Protein AF-0000000079068027 (afdb_homodimer)

Secondary structure (DSSP, 8-state):
-HHHHHHHHHHHHHHHHHHHHHTT-HHHHHHHHHHHHHHHHHHHHHTTSTTHHHHHHHHHHHHHHHHHHHHHHS-HHHHHHHHHHHHHHHHHHHHHS---------TT----SS----------------/-HHHHHHHHHHHHHHHHHHHHHTT-HHHHHHHHHHHHHHHHHHHHHTTSTTHHHHHHHHHHHHHHHHHHHHHHS-HHHHHHHHHHHHHHHHHHHHHS---------TT----SS----------------

Organism: Streptomyces microflavus (NCBI:txid1919)

Structure (mmCIF, N/CA/C/O backbone):
data_AF-0000000079068027-model_v1
#
loop_
_entity.id
_entity.type
_entity.pdbx_description
1 polymer 'Uncharacterized protein'
#
loop_
_atom_site.group_PDB
_atom_site.id
_atom_site.type_symbol
_atom_site.label_atom_id
_atom_site.label_alt_id
_atom_site.label_comp_id
_atom_site.label_asym_id
_atom_site.label_entity_id
_atom_site.label_seq_id
_atom_site.pdbx_PDB_ins_code
_atom_site.Cartn_x
_atom_site.Cartn_y
_atom_site.Cartn_z
_atom_site.occupancy
_atom_site.B_iso_or_equiv
_atom_site.auth_seq_id
_atom_site.auth_comp_id
_atom_site.auth_asym_id
_atom_site.auth_atom_id
_atom_site.pdbx_PDB_model_num
ATOM 1 N N . MET A 1 1 ? -6.953 34.969 8.672 1 52 1 MET A N 1
ATOM 2 C CA . MET A 1 1 ? -5.633 34.656 9.195 1 52 1 MET A CA 1
ATOM 3 C C . MET A 1 1 ? -5.559 33.188 9.609 1 52 1 MET A C 1
ATOM 5 O O . MET A 1 1 ? -4.586 32.5 9.312 1 52 1 MET A O 1
ATOM 9 N N . VAL A 1 2 ? -6.555 32.625 10.227 1 57.56 2 VAL A N 1
ATOM 10 C CA . VAL A 1 2 ? -6.617 31.25 10.711 1 57.56 2 VAL A CA 1
ATOM 11 C C . VAL A 1 2 ? -6.617 30.281 9.531 1 57.56 2 VAL A C 1
ATOM 13 O O . VAL A 1 2 ? -5.902 29.281 9.539 1 57.56 2 VAL A O 1
ATOM 16 N N . GLN A 1 3 ? -7.25 30.672 8.484 1 64.25 3 GLN A N 1
ATOM 17 C CA . GLN A 1 3 ? -7.309 29.812 7.305 1 64.25 3 GLN A CA 1
ATOM 18 C C . GLN A 1 3 ? -5.941 29.703 6.637 1 64.25 3 GLN A C 1
ATOM 20 O O . GLN A 1 3 ? -5.543 28.625 6.195 1 64.25 3 GLN A O 1
ATOM 25 N N . ALA A 1 4 ? -5.305 30.828 6.664 1 65.12 4 ALA A N 1
ATOM 26 C CA . ALA A 1 4 ? -3.979 30.859 6.055 1 65.12 4 ALA A CA 1
ATOM 27 C C . ALA A 1 4 ? -2.98 30.031 6.863 1 65.12 4 ALA A C 1
ATOM 29 O O . ALA A 1 4 ? -2.158 29.312 6.297 1 65.12 4 ALA A O 1
ATOM 30 N N . ALA A 1 5 ? -3.143 30.188 8.172 1 67.75 5 ALA A N 1
ATOM 31 C CA . ALA A 1 5 ? -2.242 29.438 9.047 1 67.75 5 ALA A CA 1
ATOM 32 C C . ALA A 1 5 ? -2.451 27.938 8.898 1 67.75 5 ALA A C 1
ATOM 34 O O . ALA A 1 5 ? -1.487 27.172 8.898 1 67.75 5 ALA A O 1
ATOM 35 N N . GLY A 1 6 ? -3.727 27.688 8.727 1 76.75 6 GLY A N 1
ATOM 36 C CA . GLY A 1 6 ? -4.047 26.281 8.508 1 76.75 6 GLY A CA 1
ATOM 37 C C . GLY A 1 6 ? -3.506 25.734 7.195 1 76.75 6 GLY A C 1
ATOM 38 O O . GLY A 1 6 ? -2.949 24.641 7.152 1 76.75 6 GLY A O 1
ATOM 39 N N . THR A 1 7 ? -3.633 26.531 6.227 1 82.25 7 THR A N 1
ATOM 40 C CA . THR A 1 7 ? -3.125 26.141 4.918 1 82.25 7 THR A CA 1
ATOM 41 C C . THR A 1 7 ? -1.604 26.031 4.938 1 82.25 7 THR A C 1
ATOM 43 O O . THR A 1 7 ? -1.04 25.094 4.371 1 82.25 7 THR A O 1
ATOM 46 N N . ASP A 1 8 ? -0.972 27 5.617 1 85.38 8 ASP A N 1
ATOM 47 C CA . ASP A 1 8 ? 0.484 26.969 5.715 1 85.38 8 ASP A CA 1
ATOM 48 C C . ASP A 1 8 ? 0.962 25.75 6.488 1 85.38 8 ASP A C 1
ATOM 50 O O . ASP A 1 8 ? 1.94 25.109 6.102 1 85.38 8 ASP A O 1
ATOM 54 N N . ALA A 1 9 ? 0.307 25.547 7.598 1 86.06 9 ALA A N 1
ATOM 55 C CA . ALA A 1 9 ? 0.665 24.391 8.391 1 86.06 9 ALA A CA 1
ATOM 56 C C . ALA A 1 9 ? 0.541 23.109 7.574 1 86.06 9 ALA A C 1
ATOM 58 O O . ALA A 1 9 ? 1.413 22.234 7.633 1 86.06 9 ALA A O 1
ATOM 59 N N . TRP A 1 10 ? -0.452 23.078 6.785 1 88.5 10 TRP A N 1
ATOM 60 C CA . TRP A 1 10 ? -0.677 21.891 5.961 1 88.5 10 TRP A CA 1
ATOM 61 C C . TRP A 1 10 ? 0.413 21.75 4.902 1 88.5 10 TRP A C 1
ATOM 63 O O . TRP A 1 10 ? 0.904 20.656 4.652 1 88.5 10 TRP A O 1
ATOM 73 N N . ASN A 1 11 ? 0.75 22.828 4.32 1 92.19 11 ASN A N 1
ATOM 74 C CA . ASN A 1 11 ? 1.826 22.797 3.334 1 92.19 11 ASN A CA 1
ATOM 75 C C . ASN A 1 11 ? 3.135 22.312 3.951 1 92.19 11 ASN A C 1
ATOM 77 O O . ASN A 1 11 ? 3.881 21.562 3.322 1 92.19 11 ASN A O 1
ATOM 81 N N . GLY A 1 12 ? 3.389 22.766 5.152 1 93.12 12 GLY A N 1
ATOM 82 C CA . GLY A 1 12 ? 4.574 22.297 5.852 1 93.12 12 GLY A CA 1
ATOM 83 C C . GLY A 1 12 ? 4.559 20.797 6.105 1 93.12 12 GLY A C 1
ATOM 84 O O . GLY A 1 12 ? 5.582 20.125 5.953 1 93.12 12 GLY A O 1
ATOM 85 N N . ILE A 1 13 ? 3.447 20.312 6.48 1 92.44 13 ILE A N 1
ATOM 86 C CA . ILE A 1 13 ? 3.293 18.875 6.738 1 92.44 13 ILE A CA 1
ATOM 87 C C . ILE A 1 13 ? 3.488 18.094 5.441 1 92.44 13 ILE A C 1
ATOM 89 O O . ILE A 1 13 ? 4.215 17.094 5.414 1 92.44 13 ILE A O 1
ATOM 93 N N . ARG A 1 14 ? 2.91 18.625 4.402 1 94.5 14 ARG A N 1
ATOM 94 C CA . ARG A 1 14 ? 3.018 18 3.086 1 94.5 14 ARG A CA 1
ATOM 95 C C . ARG A 1 14 ? 4.473 17.938 2.629 1 94.5 14 ARG A C 1
ATOM 97 O O . ARG A 1 14 ? 4.938 16.891 2.166 1 94.5 14 ARG A O 1
ATOM 104 N N . GLU A 1 15 ? 5.121 18.984 2.842 1 95.5 15 GLU A N 1
ATOM 105 C CA . GLU A 1 15 ? 6.516 19.047 2.424 1 95.5 15 GLU A CA 1
ATOM 106 C C . GLU A 1 15 ? 7.391 18.141 3.279 1 95.5 15 GLU A C 1
ATOM 108 O O . GLU A 1 15 ? 8.305 17.484 2.768 1 95.5 15 GLU A O 1
ATOM 113 N N . GLY A 1 16 ? 7.113 18.156 4.57 1 95.19 16 GLY A N 1
ATOM 114 C CA . GLY A 1 16 ? 7.848 17.266 5.453 1 95.19 16 GLY A CA 1
ATOM 115 C C . GLY A 1 16 ? 7.668 15.797 5.102 1 95.19 16 GLY A C 1
ATOM 116 O O . GLY A 1 16 ? 8.633 15.031 5.113 1 95.19 16 GLY A O 1
ATOM 117 N N . PHE A 1 17 ? 6.453 15.438 4.766 1 95.19 17 PHE A N 1
ATOM 118 C CA . PHE A 1 17 ? 6.141 14.07 4.363 1 95.19 17 PHE A CA 1
ATOM 119 C C . PHE A 1 17 ? 6.852 13.703 3.066 1 95.19 17 PHE A C 1
ATOM 121 O O . PHE A 1 17 ? 7.453 12.633 2.961 1 95.19 17 PHE A O 1
ATOM 128 N N . ALA A 1 18 ? 6.805 14.602 2.111 1 96.75 18 ALA A N 1
ATOM 129 C CA . ALA A 1 18 ? 7.457 14.367 0.824 1 96.75 18 ALA A CA 1
ATOM 130 C C . ALA A 1 18 ? 8.961 14.195 0.996 1 96.75 18 ALA A C 1
ATOM 132 O O . ALA A 1 18 ? 9.578 13.352 0.334 1 96.75 18 ALA A O 1
ATOM 133 N N . ARG A 1 19 ? 9.586 14.977 1.848 1 95.62 19 ARG A N 1
ATOM 134 C CA . ARG A 1 19 ? 11.016 14.875 2.102 1 95.62 19 ARG A CA 1
ATOM 135 C C . ARG A 1 19 ? 11.367 13.531 2.727 1 95.62 19 ARG A C 1
ATOM 137 O O . ARG A 1 19 ? 12.352 12.898 2.344 1 95.62 19 ARG A O 1
ATOM 144 N N . LEU A 1 20 ? 10.523 13.125 3.67 1 94.31 20 LEU A N 1
ATOM 145 C CA . LEU A 1 20 ? 10.75 11.867 4.363 1 94.31 20 LEU A CA 1
ATOM 146 C C . LEU A 1 20 ? 10.711 10.695 3.383 1 94.31 20 LEU A C 1
ATOM 148 O O . LEU A 1 20 ? 11.633 9.875 3.355 1 94.31 20 LEU A O 1
ATOM 152 N N . PHE A 1 21 ? 9.719 10.625 2.535 1 94.25 21 PHE A N 1
ATOM 153 C CA . PHE A 1 21 ? 9.539 9.516 1.604 1 94.25 21 PHE A CA 1
ATOM 154 C C . PHE A 1 21 ? 10.492 9.648 0.42 1 94.25 21 PHE A C 1
ATOM 156 O O . PHE A 1 21 ? 10.898 8.641 -0.169 1 94.25 21 PHE A O 1
ATOM 163 N N . GLY A 1 22 ? 10.805 10.82 0.083 1 93.81 22 GLY A N 1
ATOM 164 C CA . GLY A 1 22 ? 11.703 11.062 -1.035 1 93.81 22 GLY A CA 1
ATOM 165 C C . GLY A 1 22 ? 13.172 10.953 -0.659 1 93.81 22 GLY A C 1
ATOM 166 O O . GLY A 1 22 ? 14.047 10.977 -1.529 1 93.81 22 GLY A O 1
ATOM 167 N N . ARG A 1 23 ? 13.422 10.898 0.58 1 88.81 23 ARG A N 1
ATOM 168 C CA . ARG A 1 23 ? 14.766 10.781 1.136 1 88.81 23 ARG A CA 1
ATOM 169 C C . ARG A 1 23 ? 15.656 11.93 0.679 1 88.81 23 ARG A C 1
ATOM 171 O O . ARG A 1 23 ? 16.812 11.719 0.302 1 88.81 23 ARG A O 1
ATOM 178 N N . GLY A 1 24 ? 15.062 13.062 0.537 1 88.19 24 GLY A N 1
ATOM 179 C CA . GLY A 1 24 ? 15.797 14.289 0.26 1 88.19 24 GLY A CA 1
ATOM 180 C C . GLY A 1 24 ? 16.156 14.4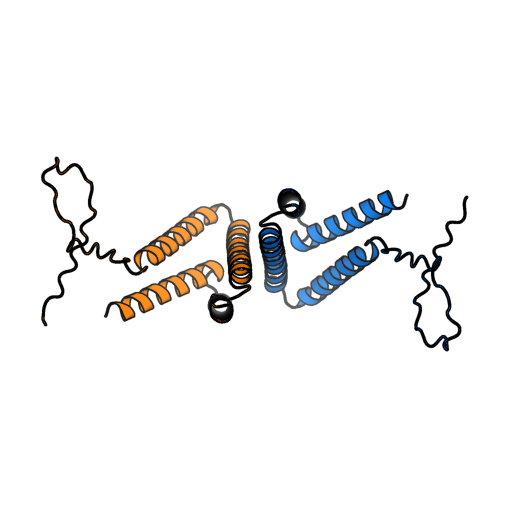45 -1.203 1 88.19 24 GLY A C 1
ATOM 181 O O . GLY A 1 24 ? 16.859 15.391 -1.575 1 88.19 24 GLY A O 1
ATOM 182 N N . GLU A 1 25 ? 15.742 13.531 -2.059 1 92.88 25 GLU A N 1
ATOM 183 C CA . GLU A 1 25 ? 15.984 13.641 -3.494 1 92.88 25 GLU A CA 1
ATOM 184 C C . GLU A 1 25 ? 14.867 14.406 -4.188 1 92.88 25 GLU A C 1
ATOM 186 O O . GLU A 1 25 ? 13.703 14.008 -4.129 1 92.88 25 GLU A O 1
ATOM 191 N N . PRO A 1 26 ? 15.25 15.469 -4.914 1 94.44 26 PRO A N 1
ATOM 192 C CA . PRO A 1 26 ? 14.234 16.375 -5.438 1 94.44 26 PRO A CA 1
ATOM 193 C C . PRO A 1 26 ? 13.211 15.68 -6.336 1 94.44 26 PRO A C 1
ATOM 195 O O . PRO A 1 26 ? 12.008 15.922 -6.207 1 94.44 26 PRO A O 1
ATOM 198 N N . GLY A 1 27 ? 13.641 14.883 -7.32 1 94 27 GLY A N 1
ATOM 199 C CA . GLY A 1 27 ? 12.719 14.172 -8.188 1 94 27 GLY A CA 1
ATOM 200 C C . GLY A 1 27 ? 11.766 13.258 -7.434 1 94 27 GLY A C 1
ATOM 201 O O . GLY A 1 27 ? 10.57 13.219 -7.727 1 94 27 GLY A O 1
ATOM 202 N N . ARG A 1 28 ? 12.266 12.641 -6.438 1 93.81 28 ARG A N 1
ATOM 203 C CA . ARG A 1 28 ? 11.453 11.742 -5.625 1 93.81 28 ARG A CA 1
ATOM 204 C C . ARG A 1 28 ? 10.5 12.531 -4.73 1 93.81 28 ARG A C 1
ATOM 206 O O . ARG A 1 28 ? 9.359 12.125 -4.52 1 93.81 28 ARG A O 1
ATOM 213 N N . GLU A 1 29 ? 10.984 13.625 -4.211 1 96.56 29 GLU A N 1
ATOM 214 C CA . GLU A 1 29 ? 10.117 14.461 -3.391 1 96.56 29 GLU A CA 1
ATOM 215 C C . GLU A 1 29 ? 8.93 14.977 -4.199 1 96.56 29 GLU A C 1
ATOM 217 O O . GLU A 1 29 ? 7.797 14.984 -3.711 1 96.56 29 GLU A O 1
ATOM 222 N N . GLN A 1 30 ? 9.195 15.398 -5.379 1 97.19 30 GLN A N 1
ATOM 223 C CA . GLN A 1 30 ? 8.125 15.867 -6.25 1 97.19 30 GLN A CA 1
ATOM 224 C C . GLN A 1 30 ? 7.129 14.75 -6.551 1 97.19 30 GLN A C 1
ATOM 226 O O . GLN A 1 30 ? 5.918 14.984 -6.578 1 97.19 30 GLN A O 1
ATOM 231 N N . ALA A 1 31 ? 7.578 13.578 -6.805 1 96.31 31 ALA A N 1
ATOM 232 C CA . ALA A 1 31 ? 6.703 12.438 -7.055 1 96.31 31 ALA A CA 1
ATOM 233 C C . ALA A 1 31 ? 5.805 12.156 -5.852 1 96.31 31 ALA A C 1
ATOM 235 O O . ALA A 1 31 ? 4.637 11.797 -6.012 1 96.31 31 ALA A O 1
ATOM 236 N N . GLU A 1 32 ? 6.387 12.367 -4.645 1 96.81 32 GLU A N 1
ATOM 237 C CA . GLU A 1 32 ? 5.602 12.125 -3.438 1 96.81 32 GLU A CA 1
ATOM 238 C C . GLU A 1 32 ? 4.527 13.195 -3.256 1 96.81 32 GLU A C 1
ATOM 240 O O . GLU A 1 32 ? 3.42 12.898 -2.799 1 96.81 32 GLU A O 1
ATOM 245 N N . LEU A 1 33 ? 4.844 14.414 -3.613 1 97.44 33 LEU A N 1
ATOM 246 C CA . LEU A 1 33 ? 3.834 15.469 -3.561 1 97.44 33 LEU A CA 1
ATOM 247 C C . LEU A 1 33 ? 2.688 15.164 -4.523 1 97.44 33 LEU A C 1
ATOM 249 O O . LEU A 1 33 ? 1.519 15.344 -4.176 1 97.44 33 LEU A O 1
ATOM 253 N N . GLU A 1 34 ? 3.02 14.688 -5.672 1 97.81 34 GLU A N 1
ATOM 254 C CA . GLU A 1 34 ? 2.006 14.312 -6.652 1 97.81 34 GLU A CA 1
ATOM 255 C C . GLU A 1 34 ? 1.146 13.156 -6.137 1 97.81 34 GLU A C 1
ATOM 257 O O . GLU A 1 34 ? -0.068 13.141 -6.348 1 97.81 34 GLU A O 1
ATOM 262 N N . ARG A 1 35 ? 1.799 12.281 -5.508 1 97.5 35 ARG A N 1
ATOM 263 C CA . ARG A 1 35 ? 1.079 11.148 -4.934 1 97.5 35 ARG A CA 1
ATOM 264 C C . ARG A 1 35 ? 0.093 11.609 -3.867 1 97.5 35 ARG A C 1
ATOM 266 O O . ARG A 1 35 ? -1.03 11.109 -3.793 1 97.5 35 ARG A O 1
ATOM 273 N N . LEU A 1 36 ? 0.466 12.523 -2.994 1 96.69 36 LEU A N 1
ATOM 274 C CA . LEU A 1 36 ? -0.433 13.086 -1.994 1 96.69 36 LEU A CA 1
ATOM 275 C C . LEU A 1 36 ? -1.62 13.781 -2.658 1 96.69 36 LEU A C 1
ATOM 277 O O . LEU A 1 36 ? -2.758 13.641 -2.203 1 96.69 36 LEU A O 1
ATOM 281 N N . ASP A 1 37 ? -1.363 14.477 -3.775 1 96.81 37 ASP A N 1
ATOM 282 C CA . ASP A 1 37 ? -2.432 15.141 -4.512 1 96.81 37 ASP A CA 1
ATOM 283 C C . ASP A 1 37 ? -3.404 14.133 -5.109 1 96.81 37 ASP A C 1
ATOM 285 O O . ASP A 1 37 ? -4.617 14.352 -5.109 1 96.81 37 ASP A O 1
ATOM 289 N N . GLN A 1 38 ? -2.879 13.094 -5.617 1 97.69 38 GLN A N 1
ATOM 290 C CA . GLN A 1 38 ? -3.719 12.039 -6.168 1 97.69 38 GLN A CA 1
ATOM 291 C C . GLN A 1 38 ? -4.594 11.414 -5.086 1 97.69 38 GLN A C 1
ATOM 293 O O . GLN A 1 38 ? -5.758 11.086 -5.332 1 97.69 38 GLN A O 1
ATOM 298 N N . THR A 1 39 ? -4.02 11.234 -3.902 1 96.62 39 THR A N 1
ATOM 299 C CA . THR A 1 39 ? -4.785 10.719 -2.775 1 96.62 39 THR A CA 1
ATOM 300 C C . THR A 1 39 ? -5.949 11.648 -2.441 1 96.62 39 THR A C 1
ATOM 302 O O . THR A 1 39 ? -7.09 11.203 -2.32 1 96.62 39 THR A O 1
ATOM 305 N N . ARG A 1 40 ? -5.664 12.883 -2.354 1 94.5 40 ARG A N 1
ATOM 306 C CA . ARG A 1 40 ? -6.688 13.875 -2.045 1 94.5 40 ARG A CA 1
ATOM 307 C C . ARG A 1 40 ? -7.789 13.867 -3.102 1 94.5 40 ARG A C 1
ATOM 309 O O . ARG A 1 40 ? -8.977 13.875 -2.77 1 94.5 40 ARG A O 1
ATOM 316 N N . SER A 1 41 ? -7.355 13.867 -4.355 1 97.31 41 SER A N 1
ATOM 317 C CA . SER A 1 41 ? -8.312 13.891 -5.461 1 97.31 41 SER A CA 1
ATOM 318 C C . SER A 1 41 ? -9.227 12.672 -5.422 1 97.31 41 SER A C 1
ATOM 320 O O . SER A 1 41 ? -10.43 12.789 -5.664 1 97.31 41 SER A O 1
ATOM 322 N N . ALA A 1 42 ? -8.633 11.539 -5.133 1 96.69 42 ALA A N 1
ATOM 323 C CA . ALA A 1 42 ? -9.422 10.312 -5.055 1 96.69 42 ALA A CA 1
ATOM 324 C C . ALA A 1 42 ? -10.461 10.398 -3.941 1 96.69 42 ALA A C 1
ATOM 326 O O . ALA A 1 42 ? -11.609 9.992 -4.121 1 96.69 42 ALA A O 1
ATOM 327 N N . LEU A 1 43 ? -10.109 10.953 -2.82 1 95.88 43 LEU A N 1
ATOM 328 C CA . LEU A 1 43 ? -11.016 11.062 -1.686 1 95.88 43 LEU A CA 1
ATOM 329 C C . LEU A 1 43 ? -12.117 12.086 -1.971 1 95.88 43 LEU A C 1
ATOM 331 O O . LEU A 1 43 ? -13.281 11.859 -1.629 1 95.88 43 LEU A O 1
ATOM 335 N N . GLU A 1 44 ? -11.742 13.148 -2.568 1 95.19 44 GLU A N 1
ATOM 336 C CA . GLU A 1 44 ? -12.719 14.18 -2.914 1 95.19 44 GLU A CA 1
ATOM 337 C C . GLU A 1 44 ? -13.727 13.664 -3.936 1 95.19 44 GLU A C 1
ATOM 339 O O . GLU A 1 44 ? -14.922 13.93 -3.82 1 95.19 44 GLU A O 1
ATOM 344 N N . ALA A 1 45 ? -13.195 12.945 -4.914 1 96.19 45 ALA A N 1
ATOM 345 C CA . ALA A 1 45 ? -14.062 12.422 -5.969 1 96.19 45 ALA A CA 1
ATOM 346 C C . ALA A 1 45 ? -15.055 11.406 -5.414 1 96.19 45 ALA A C 1
ATOM 348 O O . ALA A 1 45 ? -16.188 11.305 -5.902 1 96.19 45 ALA A O 1
ATOM 349 N N . ALA A 1 46 ? -14.602 10.688 -4.395 1 94.12 46 ALA A N 1
ATOM 350 C CA . ALA A 1 46 ? -15.469 9.68 -3.793 1 94.12 46 ALA A CA 1
ATOM 351 C C . ALA A 1 46 ? -16.609 10.328 -3.018 1 94.12 46 ALA A C 1
ATOM 353 O O . ALA A 1 46 ? -17.703 9.758 -2.914 1 94.12 46 ALA A O 1
ATOM 354 N N . GLY A 1 47 ? -16.391 11.523 -2.506 1 91.69 47 GLY A N 1
ATOM 355 C CA . GLY A 1 47 ? -17.406 12.219 -1.733 1 91.69 47 GLY A CA 1
ATOM 356 C C . GLY A 1 47 ? -17.922 11.398 -0.563 1 91.69 47 GLY A C 1
ATOM 357 O O . GLY A 1 47 ? -17.141 10.789 0.168 1 91.69 47 GLY A O 1
ATOM 358 N N . ASP A 1 48 ? -19.219 11.547 -0.324 1 89.81 48 ASP A N 1
ATOM 359 C CA . ASP A 1 48 ? -19.828 10.859 0.814 1 89.81 48 ASP A CA 1
ATOM 360 C C . ASP A 1 48 ? -20.844 9.812 0.351 1 89.81 48 ASP A C 1
ATOM 362 O O . ASP A 1 48 ? -21.609 9.297 1.154 1 89.81 48 ASP A O 1
ATOM 366 N N . GLY A 1 49 ? -20.859 9.586 -0.928 1 89.94 49 GLY A N 1
ATOM 367 C CA . GLY A 1 49 ? -21.859 8.688 -1.479 1 89.94 49 GLY A CA 1
ATOM 368 C C . GLY A 1 49 ? -21.484 7.223 -1.343 1 89.94 49 GLY A C 1
ATOM 369 O O . GLY A 1 49 ? -20.656 6.859 -0.502 1 89.94 49 GLY A O 1
ATOM 370 N N . GLU A 1 50 ? -22.203 6.473 -2.143 1 88 50 GLU A N 1
ATOM 371 C CA . GLU A 1 50 ? -21.984 5.031 -2.189 1 88 50 GLU A CA 1
ATOM 372 C C . GLU A 1 50 ? -20.562 4.699 -2.592 1 88 50 GLU A C 1
ATOM 374 O O . GLU A 1 50 ? -20.016 5.285 -3.533 1 88 50 GLU A O 1
ATOM 379 N N . GLY A 1 51 ? -19.812 4.039 -1.855 1 92.75 51 GLY A N 1
ATOM 380 C CA . GLY A 1 51 ? -18.469 3.611 -2.211 1 92.75 51 GLY A CA 1
ATOM 381 C C . GLY A 1 51 ? -17.375 4.422 -1.523 1 92.75 51 GLY A C 1
ATOM 382 O O . GLY A 1 51 ? -16.203 4.07 -1.588 1 92.75 51 GLY A O 1
ATOM 383 N N . ALA A 1 52 ? -17.828 5.609 -1.021 1 94.56 52 ALA A N 1
ATOM 384 C CA . ALA A 1 52 ? -16.859 6.492 -0.368 1 94.56 52 ALA A CA 1
ATOM 385 C C . ALA A 1 52 ? -16.062 5.742 0.691 1 94.56 52 ALA A C 1
ATOM 387 O O . ALA A 1 52 ? -14.852 5.945 0.826 1 94.56 52 ALA A O 1
ATOM 388 N N . GLN A 1 53 ? -16.719 4.898 1.349 1 95.44 53 GLN A N 1
ATOM 389 C CA . GLN A 1 53 ? -16.047 4.137 2.389 1 95.44 53 GLN A CA 1
ATOM 390 C C . GLN A 1 53 ? -14.984 3.217 1.79 1 95.44 53 GLN A C 1
ATOM 392 O O . GLN A 1 53 ? -13.898 3.068 2.352 1 95.44 53 GLN A O 1
ATOM 397 N N . GLY A 1 54 ? -15.266 2.607 0.658 1 96.81 54 GLY A N 1
ATOM 398 C CA . GLY A 1 54 ? -14.289 1.762 -0.018 1 96.81 54 GLY A CA 1
ATOM 399 C C . GLY A 1 54 ? -13.047 2.516 -0.462 1 96.81 54 GLY A C 1
ATOM 400 O O . GLY A 1 54 ? -11.93 2.01 -0.341 1 96.81 54 GLY A O 1
ATOM 401 N N . VAL A 1 55 ? -13.312 3.68 -0.935 1 97.19 55 VAL A N 1
ATOM 402 C CA . VAL A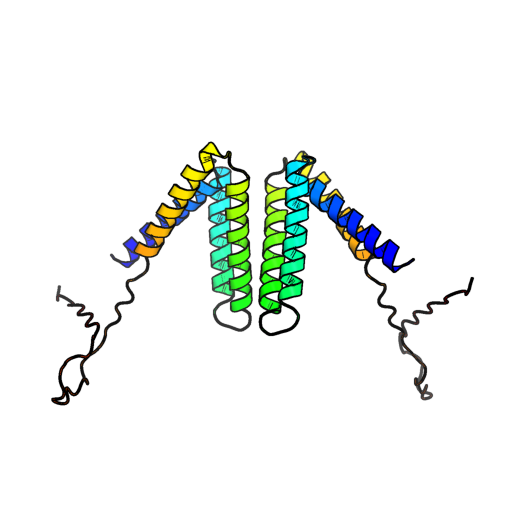 1 55 ? -12.195 4.516 -1.372 1 97.19 55 VAL A CA 1
ATOM 403 C C . VAL A 1 55 ? -11.336 4.902 -0.171 1 97.19 55 VAL A C 1
ATOM 405 O O . VAL A 1 55 ? -10.102 4.859 -0.241 1 97.19 55 VAL A O 1
ATOM 408 N N . GLN A 1 56 ? -12.016 5.238 0.908 1 97.19 56 GLN A N 1
ATOM 409 C CA . GLN A 1 56 ? -11.289 5.59 2.125 1 97.19 56 GLN A CA 1
ATOM 410 C C . GLN A 1 56 ? -10.453 4.418 2.623 1 97.19 56 GLN A C 1
ATOM 412 O O . GLN A 1 56 ? -9.273 4.586 2.959 1 97.19 56 GLN A O 1
ATOM 417 N N . ILE A 1 57 ? -11.031 3.271 2.623 1 97.5 57 ILE A N 1
ATOM 418 C CA . ILE A 1 57 ? -10.344 2.068 3.072 1 97.5 57 ILE A CA 1
ATOM 419 C C . ILE A 1 57 ? -9.125 1.812 2.184 1 97.5 57 ILE A C 1
ATOM 421 O O . ILE A 1 57 ? -8.031 1.548 2.682 1 97.5 57 ILE A O 1
ATOM 425 N N . ALA A 1 58 ? -9.234 1.943 0.903 1 98.25 58 ALA A N 1
ATOM 426 C CA . ALA A 1 58 ? -8.148 1.704 -0.043 1 98.25 58 ALA A CA 1
ATOM 427 C C . ALA A 1 58 ? -7.02 2.709 0.155 1 98.25 58 ALA A C 1
ATOM 429 O O . ALA A 1 58 ? -5.844 2.336 0.157 1 98.25 58 ALA A O 1
ATOM 430 N N . GLN A 1 59 ? -7.41 3.938 0.309 1 97.69 59 GLN A N 1
ATOM 431 C CA . GLN A 1 59 ? -6.383 4.969 0.45 1 97.69 59 GLN A CA 1
ATOM 432 C C . GLN A 1 59 ? -5.605 4.793 1.75 1 97.69 59 GLN A C 1
ATOM 434 O O . GLN A 1 59 ? -4.383 4.961 1.773 1 97.69 59 GLN A O 1
ATOM 439 N N . VAL A 1 60 ? -6.262 4.473 2.846 1 97.06 60 VAL A N 1
ATOM 440 C CA . VAL A 1 60 ? -5.594 4.223 4.121 1 97.06 60 VAL A CA 1
ATOM 441 C C . VAL A 1 60 ? -4.625 3.053 3.973 1 97.06 60 VAL A C 1
ATOM 443 O O . VAL A 1 60 ? -3.467 3.145 4.391 1 97.06 60 VAL A O 1
ATOM 446 N N . ALA A 1 61 ? -5.059 1.984 3.355 1 98.31 61 ALA A N 1
ATOM 447 C CA . ALA A 1 61 ? -4.219 0.806 3.162 1 98.31 61 ALA A CA 1
ATOM 448 C C . ALA A 1 61 ? -2.996 1.138 2.312 1 98.31 61 ALA A C 1
ATOM 450 O O . ALA A 1 61 ? -1.892 0.663 2.59 1 98.31 61 ALA A O 1
ATOM 451 N N . ARG A 1 62 ? -3.162 1.936 1.272 1 98.38 62 ARG A N 1
ATOM 452 C CA . ARG A 1 62 ? -2.053 2.346 0.42 1 98.38 62 ARG A CA 1
ATOM 453 C C . ARG A 1 62 ? -1.002 3.111 1.219 1 98.38 62 ARG A C 1
ATOM 455 O O . ARG A 1 62 ? 0.189 2.801 1.145 1 98.38 62 ARG A O 1
ATOM 462 N N . TRP A 1 63 ? -1.39 4.012 1.987 1 96.88 63 TRP A N 1
ATOM 463 C CA . TRP A 1 63 ? -0.444 4.848 2.721 1 96.88 63 TRP A CA 1
ATOM 464 C C . TRP A 1 63 ? 0.223 4.059 3.842 1 96.88 63 TRP A C 1
ATOM 466 O O . TRP A 1 63 ? 1.412 4.242 4.117 1 96.88 63 TRP A O 1
ATOM 476 N N . GLN A 1 64 ? -0.528 3.234 4.531 1 96.88 64 GLN A N 1
ATOM 477 C CA . GLN A 1 64 ? 0.072 2.348 5.523 1 96.88 64 GLN A CA 1
ATOM 478 C C . GLN A 1 64 ? 1.163 1.483 4.898 1 96.88 64 GLN A C 1
ATOM 480 O O . GLN A 1 64 ? 2.242 1.326 5.473 1 96.88 64 GLN A O 1
ATOM 485 N N . THR A 1 65 ? 0.852 0.974 3.752 1 97.94 65 THR A N 1
ATOM 486 C CA . THR A 1 65 ? 1.812 0.124 3.057 1 97.94 65 THR A CA 1
ATOM 487 C C . THR A 1 65 ? 3.066 0.914 2.689 1 97.94 65 THR A C 1
ATOM 489 O O . THR A 1 65 ? 4.184 0.417 2.834 1 97.94 65 THR A O 1
ATOM 492 N N . ARG A 1 66 ? 2.916 2.15 2.211 1 96.75 66 ARG A N 1
ATOM 493 C CA . ARG A 1 66 ? 4.059 2.992 1.87 1 96.75 66 ARG A CA 1
ATOM 494 C C . ARG A 1 66 ? 4.914 3.279 3.1 1 96.75 66 ARG A C 1
ATOM 496 O O . ARG A 1 66 ? 6.145 3.248 3.027 1 96.75 66 ARG A O 1
ATOM 503 N N . LEU A 1 67 ? 4.277 3.529 4.223 1 95.44 67 LEU A N 1
ATOM 504 C CA . LEU A 1 67 ? 4.996 3.801 5.465 1 95.44 67 LEU A CA 1
ATOM 505 C C . LEU A 1 67 ? 5.75 2.564 5.941 1 95.44 67 LEU A C 1
ATOM 507 O O . LEU A 1 67 ? 6.918 2.654 6.328 1 95.44 67 LEU A O 1
ATOM 511 N N . GLU A 1 68 ? 5.082 1.412 5.898 1 94.75 68 GLU A N 1
ATOM 512 C CA . GLU A 1 68 ? 5.723 0.158 6.285 1 94.75 68 GLU A CA 1
ATOM 513 C C . GLU A 1 68 ? 6.938 -0.136 5.41 1 94.75 68 GLU A C 1
ATOM 515 O O . GLU A 1 68 ? 7.996 -0.518 5.918 1 94.75 68 GLU A O 1
ATOM 520 N N . THR A 1 69 ? 6.707 0.054 4.094 1 95 69 THR A N 1
ATOM 521 C CA . THR A 1 69 ? 7.797 -0.195 3.154 1 95 69 THR A CA 1
ATOM 522 C C . THR A 1 69 ? 8.969 0.74 3.428 1 95 69 THR A C 1
ATOM 524 O O . THR A 1 69 ? 10.125 0.309 3.432 1 95 69 THR A O 1
ATOM 527 N N . LEU A 1 70 ? 8.711 2.031 3.682 1 93.69 70 LEU A N 1
ATOM 528 C CA . LEU A 1 70 ? 9.758 3.002 3.998 1 93.69 70 LEU A CA 1
ATOM 529 C C . LEU A 1 70 ? 10.57 2.549 5.203 1 93.69 70 LEU A C 1
ATOM 531 O O . LEU A 1 70 ? 11.805 2.521 5.152 1 93.69 70 LEU A O 1
ATOM 535 N N . LEU A 1 71 ? 9.898 2.148 6.242 1 92.94 71 LEU A N 1
ATOM 536 C CA . LEU A 1 71 ? 10.57 1.778 7.48 1 92.94 71 LEU A CA 1
ATOM 537 C C . LEU A 1 71 ? 11.352 0.479 7.305 1 92.94 71 LEU A C 1
ATOM 539 O O . LEU A 1 71 ? 12.438 0.321 7.871 1 92.94 71 LEU A O 1
ATOM 543 N N . GLU A 1 72 ? 10.844 -0.451 6.488 1 90.38 72 GLU A N 1
ATOM 544 C CA . GLU A 1 72 ? 11.5 -1.732 6.242 1 90.38 72 GLU A CA 1
ATOM 545 C C . GLU A 1 72 ? 12.789 -1.549 5.449 1 90.38 72 GLU A C 1
ATOM 547 O O . GLU A 1 72 ? 13.734 -2.332 5.594 1 90.38 72 GLU A O 1
ATOM 552 N N . GLU A 1 73 ? 12.828 -0.567 4.672 1 88.5 73 GLU A N 1
ATOM 553 C CA . GLU A 1 73 ? 13.969 -0.366 3.779 1 88.5 73 GLU A CA 1
ATOM 554 C C . GLU A 1 73 ? 15.07 0.433 4.465 1 88.5 73 GLU A C 1
ATOM 556 O O . GLU A 1 73 ? 16.203 0.471 3.984 1 88.5 73 GLU A O 1
ATOM 561 N N . LEU A 1 74 ? 14.742 0.988 5.531 1 89 74 LEU A N 1
ATOM 562 C CA . LEU A 1 74 ? 15.711 1.816 6.238 1 89 74 LEU A CA 1
ATOM 563 C C . LEU A 1 74 ? 16.672 0.956 7.047 1 89 74 LEU A C 1
ATOM 565 O O . LEU A 1 74 ? 16.266 -0.045 7.641 1 89 74 LEU A O 1
ATOM 569 N N . PRO A 1 75 ? 17.969 1.414 6.992 1 90.31 75 PRO A N 1
ATOM 570 C CA . PRO A 1 75 ? 18.859 0.806 7.984 1 90.31 75 PRO A CA 1
ATOM 571 C C . PRO A 1 75 ? 18.328 0.947 9.414 1 90.31 75 PRO A C 1
ATOM 573 O O . PRO A 1 75 ? 17.719 1.96 9.75 1 90.31 75 PRO A O 1
ATOM 576 N N . ALA A 1 76 ? 18.609 -0.021 10.195 1 88.94 76 ALA A N 1
ATOM 577 C CA . ALA A 1 76 ? 18.125 -0.059 11.57 1 88.94 76 ALA A CA 1
ATOM 578 C C . ALA A 1 76 ? 18.484 1.222 12.32 1 88.94 76 ALA A C 1
ATOM 580 O O . ALA A 1 76 ? 17.688 1.739 13.102 1 88.94 76 ALA A O 1
ATOM 581 N N . ALA A 1 77 ? 19.672 1.735 12.008 1 91.19 77 ALA A N 1
ATOM 582 C CA . ALA A 1 77 ? 20.188 2.908 12.703 1 91.19 77 ALA A CA 1
ATOM 583 C C . ALA A 1 77 ? 19.359 4.148 12.383 1 91.19 77 ALA A C 1
ATOM 585 O O . ALA A 1 77 ? 19.328 5.098 13.172 1 91.19 77 ALA A O 1
ATOM 586 N N . GLU A 1 78 ? 18.656 4.105 11.266 1 93.5 78 GLU A N 1
ATOM 587 C CA . GLU A 1 78 ? 17.938 5.281 10.805 1 93.5 78 GLU A CA 1
ATOM 588 C C . GLU A 1 78 ? 16.453 5.176 11.141 1 93.5 78 GLU A C 1
ATOM 590 O O . GLU A 1 78 ? 15.719 6.168 11.078 1 93.5 78 GLU A O 1
ATOM 595 N N . GLN A 1 79 ? 16.031 4.016 11.539 1 92.81 79 GLN A N 1
ATOM 596 C CA . GLN A 1 79 ? 14.609 3.779 11.719 1 92.81 79 GLN A CA 1
ATOM 597 C C . GLN A 1 79 ? 14.047 4.656 12.836 1 92.81 79 GLN A C 1
ATOM 599 O O . GLN A 1 79 ? 13 5.289 12.672 1 92.81 79 GLN A O 1
ATOM 604 N N . GLN A 1 80 ? 14.828 4.77 13.875 1 93.38 80 GLN A N 1
ATOM 605 C CA . GLN A 1 80 ? 14.344 5.547 15.008 1 93.38 80 GLN A CA 1
ATOM 606 C C . GLN A 1 80 ? 14.227 7.027 14.656 1 93.38 80 GLN A C 1
ATOM 608 O O . GLN A 1 80 ? 13.273 7.695 15.07 1 93.38 80 GLN A O 1
ATOM 613 N N . LEU A 1 81 ? 15.141 7.477 13.93 1 93.75 81 LEU A N 1
ATOM 614 C CA . LEU A 1 81 ? 15.117 8.875 13.516 1 93.75 81 LEU A CA 1
ATOM 615 C C . LEU A 1 81 ? 13.922 9.156 12.617 1 93.75 81 LEU A C 1
ATOM 617 O O . LEU A 1 81 ? 13.242 10.172 12.781 1 93.75 81 LEU A O 1
ATOM 621 N N . VAL A 1 82 ? 13.703 8.289 11.75 1 94.75 82 VAL A N 1
ATOM 622 C CA . VAL A 1 82 ? 12.602 8.469 10.812 1 94.75 82 VAL A CA 1
ATOM 623 C C . VAL A 1 82 ? 11.273 8.375 11.562 1 94.75 82 VAL A C 1
ATOM 625 O O . VAL A 1 82 ? 10.344 9.141 11.297 1 94.75 82 VAL A O 1
ATOM 628 N N . VAL A 1 83 ? 11.172 7.449 12.508 1 95.06 83 VAL A N 1
ATOM 629 C CA . VAL A 1 83 ? 9.953 7.316 13.305 1 95.06 83 VAL A CA 1
ATOM 630 C C . VAL A 1 83 ? 9.711 8.602 14.094 1 95.06 83 VAL A C 1
ATOM 632 O O . VAL A 1 83 ? 8.578 9.086 14.156 1 95.06 83 VAL A O 1
ATOM 635 N N . ALA A 1 84 ? 10.773 9.188 14.617 1 95.38 84 ALA A N 1
ATOM 636 C CA . ALA A 1 84 ? 10.648 10.445 15.352 1 95.38 84 ALA A CA 1
ATOM 637 C C . ALA A 1 84 ? 10.156 11.562 14.438 1 95.38 84 ALA A C 1
ATOM 639 O O . ALA A 1 84 ? 9.305 12.367 14.828 1 95.38 84 ALA A O 1
ATOM 640 N N . GLU A 1 85 ? 10.703 11.586 13.273 1 94.94 85 GLU A N 1
ATOM 641 C CA . GLU A 1 85 ? 10.289 12.594 12.305 1 94.94 85 GLU A CA 1
ATOM 642 C C . GLU A 1 85 ? 8.82 12.422 11.922 1 94.94 85 GLU A C 1
ATOM 644 O O . GLU A 1 85 ? 8.078 13.398 11.828 1 94.94 85 GLU A O 1
ATOM 649 N N . LEU A 1 86 ? 8.414 11.203 11.773 1 94.25 86 LEU A N 1
ATOM 650 C CA . LEU A 1 86 ? 7.02 10.922 11.461 1 94.25 86 LEU A CA 1
ATOM 651 C C . LEU A 1 86 ? 6.105 11.359 12.602 1 94.25 86 LEU A C 1
ATOM 653 O O . LEU A 1 86 ? 5.059 11.969 12.359 1 94.25 86 LEU A O 1
ATOM 657 N N . GLN A 1 87 ? 6.512 11.117 13.766 1 94.88 87 GLN A N 1
ATOM 658 C CA . GLN A 1 87 ? 5.723 11.492 14.93 1 94.88 87 GLN A CA 1
ATOM 659 C C . GLN A 1 87 ? 5.59 13.016 15.039 1 94.88 87 GLN A C 1
ATOM 661 O O . GLN A 1 87 ? 4.531 13.523 15.398 1 94.88 87 GLN A O 1
ATOM 666 N N . ALA A 1 88 ? 6.625 13.656 14.727 1 95 88 ALA A N 1
ATOM 667 C CA . ALA A 1 88 ? 6.594 15.117 14.742 1 95 88 ALA A CA 1
ATOM 668 C C . ALA A 1 88 ? 5.621 15.656 13.703 1 95 88 ALA A C 1
ATOM 670 O O . ALA A 1 88 ? 4.871 16.609 13.969 1 95 88 ALA A O 1
ATOM 671 N N . LEU A 1 89 ? 5.633 15.07 12.531 1 93.12 89 LEU A N 1
ATOM 672 C CA . LEU A 1 89 ? 4.727 15.492 11.469 1 93.12 89 LEU A CA 1
ATOM 673 C C . LEU A 1 89 ? 3.275 15.242 11.859 1 93.12 89 LEU A C 1
ATOM 675 O O . LEU A 1 89 ? 2.402 16.078 11.602 1 93.12 89 LEU A O 1
ATOM 679 N N . VAL A 1 90 ? 2.998 14.148 12.477 1 91.5 90 VAL A N 1
ATOM 680 C CA . VAL A 1 90 ? 1.65 13.805 12.922 1 91.5 90 VAL A CA 1
ATOM 681 C C . VAL A 1 90 ? 1.188 14.797 13.984 1 91.5 90 VAL A C 1
ATOM 683 O O . VAL A 1 90 ? 0.049 15.266 13.945 1 91.5 90 VAL A O 1
ATOM 686 N N . ALA A 1 91 ? 2.088 15.109 14.906 1 91.56 91 ALA A N 1
ATOM 687 C CA . ALA A 1 91 ? 1.764 16.078 15.945 1 91.56 91 ALA A CA 1
ATOM 688 C C . ALA A 1 91 ? 1.419 17.438 15.344 1 91.56 91 ALA A C 1
ATOM 690 O O . ALA A 1 91 ? 0.482 18.109 15.789 1 91.56 91 ALA A O 1
ATOM 691 N N . GLN A 1 92 ? 2.152 17.828 14.367 1 90.5 92 GLN A N 1
ATOM 692 C CA . GLN A 1 92 ? 1.887 19.078 13.672 1 90.5 92 GLN A CA 1
ATOM 693 C C . GLN A 1 92 ? 0.516 19.062 13 1 90.5 92 GLN A C 1
ATOM 695 O O . GLN A 1 92 ? -0.219 20.047 13.047 1 90.5 92 GLN A O 1
ATOM 700 N N . ALA A 1 93 ? 0.192 17.984 12.398 1 88.81 93 ALA A N 1
ATOM 701 C CA . ALA A 1 93 ? -1.099 17.844 11.727 1 88.81 93 ALA A CA 1
ATOM 702 C C . ALA A 1 93 ? -2.248 17.922 12.727 1 88.81 93 ALA A C 1
ATOM 704 O O . ALA A 1 93 ? -3.279 18.531 12.445 1 88.81 93 ALA A O 1
ATOM 705 N N . GLU A 1 94 ? -2.121 17.281 13.82 1 87.75 94 GLU A N 1
ATOM 706 C CA . GLU A 1 94 ? -3.145 17.297 14.859 1 87.75 94 GLU A CA 1
ATOM 707 C C . GLU A 1 94 ? -3.338 18.703 15.414 1 87.75 94 GLU A C 1
ATOM 709 O O . GLU A 1 94 ? -4.465 19.125 15.703 1 87.75 94 GLU A O 1
ATOM 714 N N . ALA A 1 95 ? -2.275 19.344 15.516 1 86.19 95 ALA A N 1
ATOM 715 C CA . ALA A 1 95 ? -2.324 20.703 16.047 1 86.19 95 ALA A CA 1
ATOM 716 C C . ALA A 1 95 ? -3.014 21.656 15.07 1 86.19 95 ALA A C 1
ATOM 718 O O . ALA A 1 95 ? -3.578 22.672 15.469 1 86.19 95 ALA A O 1
ATOM 719 N N . ALA A 1 96 ? -2.916 21.297 13.805 1 81.06 96 ALA A N 1
ATOM 720 C CA . ALA A 1 96 ? -3.467 22.156 12.758 1 81.06 96 ALA A CA 1
ATOM 721 C C . ALA A 1 96 ? -4.965 21.906 12.586 1 81.06 96 ALA A C 1
ATOM 723 O O . ALA A 1 96 ? -5.648 22.688 11.914 1 81.06 96 ALA A O 1
ATOM 724 N N . LYS A 1 97 ? -5.477 20.812 13.109 1 77.56 97 LYS A N 1
ATOM 725 C CA . LYS A 1 97 ? -6.91 20.547 13.016 1 77.56 97 LYS A CA 1
ATOM 726 C C . LYS A 1 97 ? -7.715 21.641 13.711 1 77.56 97 LYS A C 1
ATOM 728 O O . LYS A 1 97 ? -7.312 22.141 14.766 1 77.56 97 LYS A O 1
ATOM 733 N N . PRO A 1 98 ? -8.734 22.156 12.906 1 68.38 98 PRO A N 1
ATOM 734 C CA . PRO A 1 98 ? -9.562 23.172 13.562 1 68.38 98 PRO A CA 1
ATOM 735 C C . PRO A 1 98 ? -10.133 22.703 14.891 1 68.38 98 PRO A C 1
ATOM 737 O O . PRO A 1 98 ? -10.469 21.516 15.031 1 68.38 98 PRO A O 1
ATOM 740 N N . VAL A 1 99 ? -9.773 23.391 15.922 1 58.19 99 VAL A N 1
ATOM 741 C CA . VAL A 1 99 ? -10.367 23.125 17.234 1 58.19 99 VAL A CA 1
ATOM 742 C C . VAL A 1 99 ? -11.883 23.078 17.109 1 58.19 99 VAL A C 1
ATOM 744 O O . VAL A 1 99 ? -12.508 24.031 16.625 1 58.19 99 VAL A O 1
ATOM 747 N N . GLU A 1 100 ? -12.406 21.938 16.75 1 55.06 100 GLU A N 1
ATOM 748 C CA . GLU A 1 100 ? -13.867 21.938 16.875 1 55.06 100 GLU A CA 1
ATOM 749 C C . GLU A 1 100 ? -14.32 22.688 18.125 1 55.06 100 GLU A C 1
ATOM 751 O O . GLU A 1 100 ? -13.938 22.344 19.234 1 55.06 100 GLU A O 1
ATOM 756 N N . THR A 1 101 ? -14.406 23.938 17.953 1 47.5 101 THR A N 1
ATOM 757 C CA . THR A 1 101 ? -15.062 24.656 19.031 1 47.5 101 THR A CA 1
ATOM 758 C C . THR A 1 101 ? -16.391 24 19.391 1 47.5 101 THR A C 1
ATOM 760 O O . THR A 1 101 ? -17.312 23.953 18.578 1 47.5 101 THR A O 1
ATOM 763 N N . VAL A 1 102 ? -16.359 22.906 20.031 1 48.44 102 VAL A N 1
ATOM 764 C CA . VAL A 1 102 ? -17.625 22.547 20.656 1 48.44 102 VAL A CA 1
ATOM 765 C C . VAL A 1 102 ? -18.203 23.75 21.406 1 48.44 102 VAL A C 1
ATOM 767 O O . VAL A 1 102 ? -17.609 24.219 22.391 1 48.44 102 VAL A O 1
ATOM 770 N N . HIS A 1 103 ? -18.812 24.656 20.609 1 43.47 103 HIS A N 1
ATOM 771 C CA . HIS A 1 103 ? -19.688 25.625 21.266 1 43.47 103 HIS A CA 1
ATOM 772 C C . HIS A 1 103 ? -20.797 24.922 22.047 1 43.47 103 HIS A C 1
ATOM 774 O O . HIS A 1 103 ? -21.75 24.406 21.453 1 43.47 103 HIS A O 1
ATOM 780 N N . ASN A 1 104 ? -20.562 24.281 23.109 1 42.97 104 ASN A N 1
ATOM 781 C CA . ASN A 1 104 ? -21.672 24.031 24.016 1 42.97 104 ASN A CA 1
ATOM 782 C C . ASN A 1 104 ? -22.5 25.281 24.25 1 42.97 104 ASN A C 1
ATOM 784 O O . ASN A 1 104 ? -22.016 26.25 24.844 1 42.97 104 ASN A O 1
ATOM 788 N N . ASP A 1 105 ? -23.312 25.625 23.281 1 40.94 105 ASP A N 1
ATOM 789 C CA . ASP A 1 105 ? -24.297 26.656 23.562 1 40.94 105 ASP A CA 1
ATOM 790 C C . ASP A 1 105 ? -25.203 26.25 24.734 1 40.94 105 ASP A C 1
ATOM 792 O O . ASP A 1 105 ? -26.016 25.328 24.594 1 40.94 105 ASP A O 1
ATOM 796 N N . PHE A 1 106 ? -24.781 26.438 25.953 1 41.81 106 PHE A N 1
ATOM 797 C CA . PHE A 1 106 ? -25.547 26.297 27.188 1 41.81 106 PHE A CA 1
ATOM 798 C C . PHE A 1 106 ? -26.688 27.297 27.234 1 41.81 106 PHE A C 1
ATOM 800 O O . PHE A 1 106 ? -27.281 27.531 28.297 1 41.81 106 PHE A O 1
ATOM 807 N N . SER A 1 107 ? -27.156 27.875 26.141 1 41.06 107 SER A N 1
ATOM 808 C CA . SER A 1 107 ? -28.203 28.844 26.391 1 41.06 107 SER A CA 1
ATOM 809 C C . SER A 1 107 ? -29.453 28.188 26.984 1 41.06 107 SER A C 1
ATOM 811 O O . SER A 1 107 ? -30.141 28.781 27.812 1 41.06 107 SER A O 1
ATOM 813 N N . GLN A 1 108 ? -29.906 27.062 26.344 1 41.31 108 GLN A N 1
ATOM 814 C CA . GLN A 1 108 ? -31.219 26.625 26.828 1 41.31 108 GLN A CA 1
ATOM 815 C C . GLN A 1 108 ? -31.078 25.609 27.953 1 41.31 108 GLN A C 1
ATOM 817 O O . GLN A 1 108 ? -31.906 24.688 28.062 1 41.31 108 GLN A O 1
ATOM 822 N N . ALA A 1 109 ? -29.875 25.594 28.688 1 40.62 109 ALA A N 1
ATOM 823 C CA . ALA A 1 109 ? -29.797 24.703 29.844 1 40.62 109 ALA A CA 1
ATOM 824 C C . ALA A 1 109 ? -30.734 25.172 30.953 1 40.62 109 ALA A C 1
ATOM 826 O O . ALA A 1 109 ? -30.625 26.312 31.406 1 40.62 109 ALA A O 1
ATOM 827 N N . SER A 1 110 ? -31.953 24.812 30.812 1 41.81 110 SER A N 1
ATOM 828 C CA . SER A 1 110 ? -32.781 25 31.984 1 41.81 110 SER A CA 1
ATOM 829 C C . SER A 1 110 ? -32.25 24.219 33.188 1 41.81 110 SER A C 1
ATOM 831 O O . SER A 1 110 ? -31.953 23.016 33.062 1 41.81 110 SER A O 1
ATOM 833 N N . PHE A 1 111 ? -31.406 24.859 33.969 1 38.06 111 PHE A N 1
ATOM 834 C CA . PHE A 1 111 ? -30.891 24.344 35.25 1 38.06 111 PHE A CA 1
ATOM 835 C C . PHE A 1 111 ? -32.031 23.906 36.156 1 38.06 111 PHE A C 1
ATOM 837 O O . PHE A 1 111 ? -32.875 24.734 36.531 1 38.06 111 PHE A O 1
ATOM 844 N N . THR A 1 112 ? -32.688 22.844 35.781 1 39.12 112 THR A N 1
ATOM 845 C CA . THR A 1 112 ? -33.562 22.406 36.875 1 39.12 112 THR A CA 1
ATOM 846 C C . THR A 1 112 ? -32.75 22.156 38.125 1 39.12 112 THR A C 1
ATOM 848 O O . THR A 1 112 ? -31.562 21.891 38.062 1 39.12 112 THR A O 1
ATOM 851 N N . ASN A 1 113 ? -33.156 22.656 39.312 1 36.66 113 ASN A N 1
ATOM 852 C CA . ASN A 1 113 ? -32.625 22.641 40.688 1 36.66 113 ASN A CA 1
ATOM 853 C C . ASN A 1 113 ? -31.875 21.328 40.969 1 36.66 113 ASN A C 1
ATOM 855 O O . ASN A 1 113 ? -31.594 21.016 42.125 1 36.66 113 ASN A O 1
ATOM 859 N N . SER A 1 114 ? -31.953 20.25 40.188 1 39.94 114 SER A N 1
ATOM 860 C CA . SER A 1 114 ? -31.25 19.109 40.75 1 39.94 114 SER A CA 1
ATOM 861 C C . SER A 1 114 ? -29.75 19.359 40.812 1 39.94 114 SER A C 1
ATOM 863 O O . SER A 1 114 ? -29.219 20.188 40.094 1 39.94 114 SER A O 1
ATOM 865 N N . GLN A 1 115 ? -28.938 18.906 41.906 1 34.41 115 GLN A N 1
ATOM 866 C CA . GLN A 1 115 ? -27.516 18.969 42.188 1 34.41 115 GLN A CA 1
ATOM 867 C C . GLN A 1 115 ? -26.688 18.812 40.906 1 34.41 115 GLN A C 1
ATOM 869 O O . GLN A 1 115 ? -27.047 18.031 40.031 1 34.41 115 GLN A O 1
ATOM 874 N N . VAL A 1 116 ? -25.875 19.844 40.594 1 36.94 116 VAL A N 1
ATOM 875 C CA . VAL A 1 116 ? -24.891 20.172 39.562 1 36.94 116 VAL A CA 1
ATOM 876 C C . VAL A 1 116 ? -23.922 19.016 39.375 1 36.94 116 VAL A C 1
ATOM 878 O O . VAL A 1 116 ? -22.781 19.062 39.844 1 36.94 116 VAL A O 1
ATOM 881 N N . LEU A 1 117 ? -24.234 17.797 39.719 1 34.25 117 LEU A N 1
ATOM 882 C CA . LEU A 1 117 ? -22.984 17.031 39.656 1 34.25 117 LEU A CA 1
ATOM 883 C C . LEU A 1 117 ? -22.375 17.109 38.281 1 34.25 117 LEU A C 1
ATOM 885 O O . LEU A 1 117 ? -21.438 16.375 37.969 1 34.25 117 LEU A O 1
ATOM 889 N N . GLY A 1 118 ? -23.125 17.797 37.281 1 31.36 118 GLY A N 1
ATOM 890 C CA . GLY A 1 118 ? -22.844 17.359 35.906 1 31.36 118 GLY A CA 1
ATOM 891 C C . GLY A 1 118 ? -21.562 17.938 35.344 1 31.36 118 GLY A C 1
ATOM 892 O O . GLY A 1 118 ? -21.219 19.094 35.594 1 31.36 118 GLY A O 1
ATOM 893 N N . SER A 1 119 ? -20.391 17.219 34.969 1 33.53 119 SER A N 1
ATOM 894 C CA . SER A 1 119 ? -19.047 17.406 34.438 1 33.53 119 SER A CA 1
ATOM 895 C C . SER A 1 119 ? -19.062 18.203 33.125 1 33.53 119 SER A C 1
ATOM 897 O O . SER A 1 119 ? -19.547 17.719 32.094 1 33.53 119 SER A O 1
ATOM 899 N N . GLY A 1 120 ? -19.578 19.531 33.094 1 33.25 120 GLY A N 1
ATOM 900 C CA . GLY A 1 120 ? -19.641 20.391 31.922 1 33.25 120 GLY A CA 1
ATOM 901 C C . GLY A 1 120 ? -18.281 20.812 31.422 1 33.25 120 GLY A C 1
ATOM 902 O O . GLY A 1 120 ? -17.344 20.984 32.188 1 33.25 120 GLY A O 1
ATOM 903 N N . THR A 1 121 ? -17.797 20.375 30.312 1 35.72 121 THR A N 1
ATOM 904 C CA . THR A 1 121 ? -16.641 20.906 29.594 1 35.72 121 THR A CA 1
ATOM 905 C C . THR A 1 121 ? -16.969 22.266 28.984 1 35.72 121 THR A C 1
ATOM 907 O O . THR A 1 121 ? -17.984 22.406 28.281 1 35.72 121 THR A O 1
ATOM 910 N N . MET A 1 122 ? -16.859 23.438 29.688 1 36.47 122 MET A N 1
ATOM 911 C CA . MET A 1 122 ? -17.109 24.797 29.203 1 36.47 122 MET A CA 1
ATOM 912 C C . MET A 1 122 ? -15.953 25.281 28.328 1 36.47 122 MET A C 1
ATOM 914 O O . MET A 1 122 ? -14.797 25.297 28.766 1 36.47 122 MET A O 1
ATOM 918 N N . THR A 1 123 ? -15.969 25.141 27.047 1 39 123 THR A N 1
ATOM 919 C CA . THR A 1 123 ? -14.969 25.75 26.172 1 39 123 THR A CA 1
ATOM 920 C C . THR A 1 123 ? -15.328 27.188 25.859 1 39 123 THR A C 1
ATOM 922 O O . THR A 1 123 ? -16.406 27.469 25.328 1 39 123 THR A O 1
ATOM 925 N N . VAL A 1 124 ? -14.844 28.297 26.547 1 38.28 124 VAL A N 1
ATOM 926 C CA . VAL A 1 124 ? -15.078 29.734 26.359 1 38.28 124 VAL A CA 1
ATOM 927 C C . VAL A 1 124 ? -14.094 30.281 25.328 1 38.28 124 VAL A C 1
ATOM 929 O O . VAL A 1 124 ? -12.883 30.188 25.5 1 38.28 124 VAL A O 1
ATOM 932 N N . THR A 1 125 ? -14.398 30.484 24.125 1 37.66 125 THR A N 1
ATOM 933 C CA . THR A 1 125 ? -13.562 31.109 23.109 1 37.66 125 THR A CA 1
ATOM 934 C C . THR A 1 125 ? -13.828 32.594 23.031 1 37.66 125 THR A C 1
ATOM 936 O O . THR A 1 125 ? -14.961 33.031 22.797 1 37.66 125 THR A O 1
ATOM 939 N N . ASN A 1 126 ? -13.133 33.531 23.797 1 37.34 126 ASN A N 1
ATOM 940 C CA . ASN A 1 126 ? -13.281 35 23.781 1 37.34 126 ASN A CA 1
ATOM 941 C C . ASN A 1 126 ? -12.547 35.625 22.609 1 37.34 126 ASN A C 1
ATOM 943 O O . ASN A 1 126 ? -11.344 35.406 22.438 1 37.34 126 ASN A O 1
ATOM 947 N N . LYS A 1 127 ? -13.109 36 21.469 1 40.81 127 LYS A N 1
ATOM 948 C CA . LYS A 1 127 ? -12.617 36.75 20.312 1 40.81 127 LYS A CA 1
ATOM 949 C C . LYS A 1 127 ? -12.453 38.219 20.641 1 40.81 127 LYS A C 1
ATOM 951 O O . LYS A 1 127 ? -13.422 38.906 21.031 1 40.81 127 LYS A O 1
ATOM 956 N N . TYR A 1 128 ? -11.344 38.781 21.219 1 37.03 128 TYR A N 1
ATOM 957 C CA . TYR A 1 128 ? -11.133 40.219 21.422 1 37.03 128 TYR A CA 1
ATOM 958 C C . TYR A 1 128 ? -10.992 40.938 20.078 1 37.03 128 TYR A C 1
ATOM 960 O O . TYR A 1 128 ? -10.422 40.406 19.125 1 37.03 128 TYR A O 1
ATOM 968 N N . ASP A 1 129 ? -12.039 41.656 19.672 1 37.75 129 ASP A N 1
ATOM 969 C CA . ASP A 1 129 ? -12.086 42.656 18.609 1 37.75 129 ASP A CA 1
ATOM 970 C C . ASP A 1 129 ? -10.828 43.531 18.625 1 37.75 129 ASP A C 1
ATOM 972 O O . ASP A 1 129 ? -10.445 44.062 19.656 1 37.75 129 ASP A O 1
ATOM 976 N N . LYS A 1 130 ? -9.711 43.219 17.812 1 29.98 130 LYS A N 1
ATOM 977 C CA . LYS A 1 130 ? -8.867 44.406 17.609 1 29.98 130 LYS A CA 1
ATOM 978 C C . LYS A 1 130 ? -9.602 45.469 16.797 1 29.98 130 LYS A C 1
ATOM 980 O O . LYS A 1 130 ? -10.484 45.156 16 1 29.98 130 LYS A O 1
ATOM 985 N N . MET B 1 1 ? -5.227 -36.094 -7.32 1 51.78 1 MET B N 1
ATOM 986 C CA . MET B 1 1 ? -4.129 -35.625 -8.172 1 51.78 1 MET B CA 1
ATOM 987 C C . MET B 1 1 ? -4.309 -34.188 -8.57 1 51.78 1 MET B C 1
ATOM 989 O O . MET B 1 1 ? -3.363 -33.375 -8.508 1 51.78 1 MET B O 1
ATOM 993 N N . VAL B 1 2 ? -5.477 -33.719 -8.914 1 57.47 2 VAL B N 1
ATOM 994 C CA . VAL B 1 2 ? -5.793 -32.344 -9.336 1 57.47 2 VAL B CA 1
ATOM 995 C C . VAL B 1 2 ? -5.586 -31.391 -8.172 1 57.47 2 VAL B C 1
ATOM 997 O O . VAL B 1 2 ? -5.004 -30.312 -8.344 1 57.47 2 VAL B O 1
ATOM 1000 N N . GLN B 1 3 ? -5.895 -31.828 -7.004 1 63.78 3 GLN B N 1
ATOM 1001 C CA . GLN B 1 3 ? -5.738 -30.984 -5.832 1 63.78 3 GLN B CA 1
ATOM 1002 C C . GLN B 1 3 ? -4.266 -30.719 -5.527 1 63.78 3 GLN B C 1
ATOM 1004 O O . GLN B 1 3 ? -3.883 -29.609 -5.188 1 63.78 3 GLN B O 1
ATOM 1009 N N . ALA B 1 4 ? -3.549 -31.781 -5.734 1 64.75 4 ALA B N 1
ATOM 1010 C CA . ALA B 1 4 ? -2.115 -31.672 -5.473 1 64.75 4 ALA B CA 1
ATOM 1011 C C . ALA B 1 4 ? -1.445 -30.75 -6.496 1 64.75 4 ALA B C 1
ATOM 1013 O O . ALA B 1 4 ? -0.59 -29.938 -6.141 1 64.75 4 ALA B O 1
ATOM 1014 N N . ALA B 1 5 ? -1.909 -30.938 -7.727 1 67.94 5 ALA B N 1
ATOM 1015 C CA . ALA B 1 5 ? -1.343 -30.109 -8.789 1 67.94 5 ALA B CA 1
ATOM 1016 C C . ALA B 1 5 ? -1.666 -28.641 -8.57 1 67.94 5 ALA B C 1
ATOM 1018 O O . ALA B 1 5 ? -0.823 -27.766 -8.805 1 67.94 5 ALA B O 1
ATOM 1019 N N . GLY B 1 6 ? -2.877 -28.5 -8.078 1 76.69 6 GLY B N 1
ATOM 1020 C CA . GLY B 1 6 ? -3.279 -27.141 -7.762 1 76.69 6 GLY B CA 1
ATOM 1021 C C . GLY B 1 6 ? -2.484 -26.531 -6.625 1 76.69 6 GLY B C 1
ATOM 1022 O O . GLY B 1 6 ? -2.053 -25.375 -6.711 1 76.69 6 GLY B O 1
ATOM 1023 N N . THR B 1 7 ? -2.281 -27.328 -5.668 1 82.31 7 THR B N 1
ATOM 1024 C CA . THR B 1 7 ? -1.503 -26.859 -4.523 1 82.31 7 THR B CA 1
ATOM 1025 C C . THR B 1 7 ? -0.057 -26.594 -4.926 1 82.31 7 THR B C 1
ATOM 1027 O O . THR B 1 7 ? 0.529 -25.594 -4.508 1 82.31 7 THR B O 1
ATOM 1030 N N . ASP B 1 8 ? 0.496 -27.5 -5.758 1 85.31 8 ASP B N 1
ATOM 1031 C CA . ASP B 1 8 ? 1.868 -27.328 -6.219 1 85.31 8 ASP B CA 1
ATOM 1032 C C . ASP B 1 8 ? 2.002 -26.062 -7.074 1 85.31 8 ASP B C 1
ATOM 1034 O O . ASP B 1 8 ? 2.975 -25.328 -6.941 1 85.31 8 ASP B O 1
ATOM 1038 N N . ALA B 1 9 ? 1.073 -25.969 -7.969 1 86.12 9 ALA B N 1
ATOM 1039 C CA . ALA B 1 9 ? 1.092 -24.781 -8.82 1 86.12 9 ALA B CA 1
ATOM 1040 C C . ALA B 1 9 ? 1.046 -23.5 -7.977 1 86.12 9 ALA B C 1
ATOM 1042 O O . ALA B 1 9 ? 1.777 -22.547 -8.242 1 86.12 9 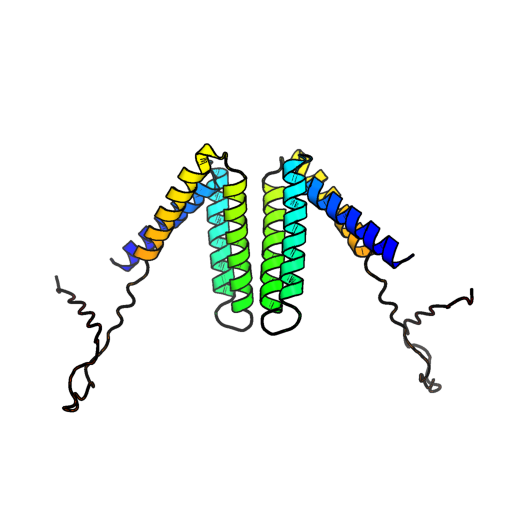ALA B O 1
ATOM 1043 N N . TRP B 1 10 ? 0.286 -23.578 -6.965 1 88.69 10 TRP B N 1
ATOM 1044 C CA . TRP B 1 10 ? 0.156 -22.422 -6.098 1 88.69 10 TRP B CA 1
ATOM 1045 C C . TRP B 1 10 ? 1.458 -22.141 -5.352 1 88.69 10 TRP B C 1
ATOM 1047 O O . TRP B 1 10 ? 1.874 -20.984 -5.215 1 88.69 10 TRP B O 1
ATOM 1057 N N . ASN B 1 11 ? 2.051 -23.172 -4.875 1 92.19 11 ASN B N 1
ATOM 1058 C CA . ASN B 1 11 ? 3.334 -23.016 -4.195 1 92.19 11 ASN B CA 1
ATOM 1059 C C . ASN B 1 11 ? 4.383 -22.391 -5.117 1 92.19 11 ASN B C 1
ATOM 1061 O O . ASN B 1 11 ? 5.18 -21.562 -4.688 1 92.19 11 ASN B O 1
ATOM 1065 N N . GLY B 1 12 ? 4.363 -22.844 -6.355 1 93.19 12 GLY B N 1
ATOM 1066 C CA . GLY B 1 12 ? 5.273 -22.25 -7.328 1 93.19 12 GLY B CA 1
ATOM 1067 C C . GLY B 1 12 ? 5.039 -20.766 -7.547 1 93.19 12 GLY B C 1
ATOM 1068 O O . GLY B 1 12 ? 5.992 -20 -7.648 1 93.19 12 GLY B O 1
ATOM 1069 N N . ILE B 1 13 ? 3.822 -20.391 -7.609 1 92.56 13 ILE B N 1
ATOM 1070 C CA . ILE B 1 13 ? 3.461 -18.984 -7.797 1 92.56 13 ILE B CA 1
ATOM 1071 C C . ILE B 1 13 ? 3.896 -18.172 -6.578 1 92.56 13 ILE B C 1
ATOM 1073 O O . ILE B 1 13 ? 4.496 -17.109 -6.723 1 92.56 13 ILE B O 1
ATOM 1077 N N . ARG B 1 14 ? 3.666 -18.75 -5.438 1 94.56 14 ARG B N 1
ATOM 1078 C CA . ARG B 1 14 ? 4.043 -18.109 -4.184 1 94.56 14 ARG B CA 1
ATOM 1079 C C . ARG B 1 14 ? 5.547 -17.891 -4.113 1 94.56 14 ARG B C 1
ATOM 1081 O O . ARG B 1 14 ? 6.004 -16.797 -3.766 1 94.56 14 ARG B O 1
ATOM 1088 N N . GLU B 1 15 ? 6.234 -18.859 -4.496 1 95.56 15 GLU B N 1
ATOM 1089 C CA . GLU B 1 15 ? 7.691 -18.766 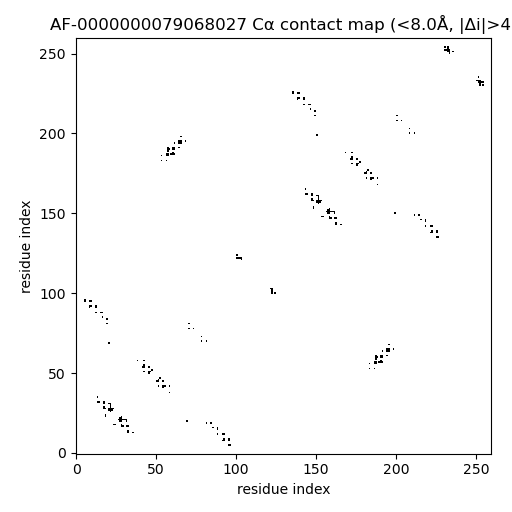-4.449 1 95.56 15 GLU B CA 1
ATOM 1090 C C . GLU B 1 15 ? 8.219 -17.781 -5.484 1 95.56 15 GLU B C 1
ATOM 1092 O O . GLU B 1 15 ? 9.156 -17.031 -5.211 1 95.56 15 GLU B O 1
ATOM 1097 N N . GLY B 1 16 ? 7.617 -17.844 -6.66 1 95.25 16 GLY B N 1
ATOM 1098 C CA . GLY B 1 16 ? 8 -16.891 -7.688 1 95.25 16 GLY B CA 1
ATOM 1099 C C . GLY B 1 16 ? 7.762 -15.445 -7.281 1 95.25 16 GLY B C 1
ATOM 1100 O O . GLY B 1 16 ? 8.609 -14.578 -7.523 1 95.25 16 GLY B O 1
ATOM 1101 N N . PHE B 1 17 ? 6.641 -15.211 -6.633 1 95.31 17 PHE B N 1
ATOM 1102 C CA . PHE B 1 17 ? 6.293 -13.883 -6.145 1 95.31 17 PHE B CA 1
ATOM 1103 C C . PHE B 1 17 ? 7.27 -13.43 -5.066 1 95.31 17 PHE B C 1
ATOM 1105 O O . PHE B 1 17 ? 7.762 -12.305 -5.098 1 95.31 17 PHE B O 1
ATOM 1112 N N . ALA B 1 18 ? 7.57 -14.305 -4.145 1 96.81 18 ALA B N 1
ATOM 1113 C CA . ALA B 1 18 ? 8.5 -13.992 -3.062 1 96.81 18 ALA B CA 1
ATOM 1114 C C . ALA B 1 18 ? 9.883 -13.656 -3.609 1 96.81 18 ALA B C 1
ATOM 1116 O O . ALA B 1 18 ? 10.555 -12.75 -3.109 1 96.81 18 ALA B O 1
ATOM 1117 N N . ARG B 1 19 ? 10.352 -14.391 -4.602 1 95.69 19 ARG B N 1
ATOM 1118 C CA . ARG B 1 19 ? 11.656 -14.133 -5.211 1 95.69 19 ARG B CA 1
ATOM 1119 C C . ARG B 1 19 ? 11.688 -12.766 -5.883 1 95.69 19 ARG B C 1
ATOM 1121 O O . ARG B 1 19 ? 12.664 -12.023 -5.754 1 95.69 19 ARG B O 1
ATOM 1128 N N . LEU B 1 20 ? 10.586 -12.477 -6.582 1 94.38 20 LEU B N 1
ATOM 1129 C CA . LEU B 1 20 ? 10.484 -11.203 -7.289 1 94.38 20 LEU B CA 1
ATOM 1130 C C . LEU B 1 20 ? 10.578 -10.031 -6.316 1 94.38 20 LEU B C 1
ATOM 1132 O O . LEU B 1 20 ? 11.383 -9.117 -6.512 1 94.38 20 LEU B O 1
ATOM 1136 N N . PHE B 1 21 ? 9.844 -10.055 -5.23 1 94.38 21 PHE B N 1
ATOM 1137 C CA . PHE B 1 21 ? 9.789 -8.961 -4.27 1 94.38 21 PHE B CA 1
ATOM 1138 C C . PHE B 1 21 ? 11.016 -8.969 -3.367 1 94.38 21 PHE B C 1
ATOM 1140 O O . PHE B 1 21 ? 11.453 -7.922 -2.887 1 94.38 21 PHE B O 1
ATOM 1147 N N . GLY B 1 22 ? 11.523 -10.102 -3.137 1 93.88 22 GLY B N 1
ATOM 1148 C CA . GLY B 1 22 ? 12.695 -10.234 -2.285 1 93.88 22 GLY B CA 1
ATOM 1149 C C . GLY B 1 22 ? 14 -9.977 -3.016 1 93.88 22 GLY B C 1
ATOM 1150 O O . GLY B 1 22 ? 15.062 -9.891 -2.393 1 93.88 22 GLY B O 1
ATOM 1151 N N . ARG B 1 23 ? 13.93 -9.898 -4.273 1 89.06 23 ARG B N 1
ATOM 1152 C CA . ARG B 1 23 ? 15.07 -9.641 -5.145 1 89.06 23 ARG B CA 1
ATOM 1153 C C . ARG B 1 23 ? 16.156 -10.68 -4.941 1 89.06 23 ARG B C 1
ATOM 1155 O O . ARG B 1 23 ? 17.344 -10.336 -4.859 1 89.06 23 ARG B O 1
ATOM 1162 N N . GLY B 1 24 ? 15.758 -11.875 -4.684 1 88.38 24 GLY B N 1
ATOM 1163 C CA . GLY B 1 24 ? 16.672 -13 -4.617 1 88.38 24 GLY B CA 1
ATOM 1164 C C . GLY B 1 24 ? 17.406 -13.102 -3.293 1 88.38 24 GLY B C 1
ATOM 1165 O O . GLY B 1 24 ? 18.281 -13.953 -3.123 1 88.38 24 GLY B O 1
ATOM 1166 N N . GLU B 1 25 ? 17.125 -12.227 -2.346 1 93.06 25 GLU B N 1
ATOM 1167 C CA . GLU B 1 25 ? 17.719 -12.289 -1.018 1 93.06 25 GLU B CA 1
ATOM 1168 C C . GLU B 1 25 ? 16.906 -13.172 -0.077 1 93.06 25 GLU B C 1
ATOM 1170 O O . GLU B 1 25 ? 15.719 -12.898 0.157 1 93.06 25 GLU B O 1
ATOM 1175 N N . PRO B 1 26 ? 17.562 -14.172 0.51 1 94.62 26 PRO B N 1
ATOM 1176 C CA . PRO B 1 26 ? 16.812 -15.188 1.255 1 94.62 26 PRO B CA 1
ATOM 1177 C C . PRO B 1 26 ? 15.992 -14.594 2.391 1 94.62 26 PRO B C 1
ATOM 1179 O O . PRO B 1 26 ? 14.82 -14.953 2.566 1 94.62 26 PRO B O 1
ATOM 1182 N N . GLY B 1 27 ? 16.562 -13.742 3.248 1 94.06 27 GLY B N 1
ATOM 1183 C CA . GLY B 1 27 ? 15.812 -13.125 4.332 1 94.06 27 GLY B CA 1
ATOM 1184 C C . GLY B 1 27 ? 14.609 -12.328 3.857 1 94.06 27 GLY B C 1
ATOM 1185 O O . GLY B 1 27 ? 13.531 -12.414 4.445 1 94.06 27 GLY B O 1
ATOM 1186 N N . ARG B 1 28 ? 14.781 -11.672 2.779 1 93.81 28 ARG B N 1
ATOM 1187 C CA . ARG B 1 28 ? 13.688 -10.883 2.215 1 93.81 28 ARG B CA 1
ATOM 1188 C C . ARG B 1 28 ? 12.633 -11.773 1.577 1 93.81 28 ARG B C 1
ATOM 1190 O O . ARG B 1 28 ? 11.438 -11.492 1.665 1 93.81 28 ARG B O 1
ATOM 1197 N N . GLU B 1 29 ? 13.086 -12.812 0.929 1 96.62 29 GLU B N 1
ATOM 1198 C CA . GLU B 1 29 ? 12.133 -13.75 0.342 1 96.62 29 GLU B CA 1
ATOM 1199 C C . GLU B 1 29 ? 11.25 -14.383 1.414 1 96.62 29 GLU B C 1
ATOM 1201 O O . GLU B 1 29 ? 10.039 -14.516 1.226 1 96.62 29 GLU B O 1
ATOM 1206 N N . GLN B 1 30 ? 11.844 -14.75 2.482 1 97.25 30 GLN B N 1
ATOM 1207 C CA . GLN B 1 30 ? 11.086 -15.328 3.586 1 97.25 30 GLN B CA 1
ATOM 1208 C C . GLN B 1 30 ? 10.086 -14.32 4.148 1 97.25 30 GLN B C 1
ATOM 1210 O O . GLN B 1 30 ? 8.953 -14.688 4.473 1 97.25 30 GLN B O 1
ATOM 1215 N N . ALA B 1 31 ? 10.453 -13.102 4.301 1 96.38 31 ALA B N 1
ATOM 1216 C CA . ALA B 1 31 ? 9.555 -12.055 4.781 1 96.38 31 ALA B CA 1
ATOM 1217 C C . ALA B 1 31 ? 8.359 -11.891 3.85 1 96.38 31 ALA B C 1
ATOM 1219 O O . ALA B 1 31 ? 7.234 -11.656 4.305 1 96.38 31 ALA B O 1
ATOM 1220 N N . GLU B 1 32 ? 8.633 -12.055 2.533 1 96.94 32 GLU B N 1
ATOM 1221 C CA . GLU B 1 32 ? 7.547 -11.914 1.566 1 96.94 32 GLU B CA 1
ATOM 1222 C C . GLU B 1 32 ? 6.582 -13.094 1.642 1 96.94 32 GLU B C 1
ATOM 1224 O O . GLU B 1 32 ? 5.371 -12.922 1.483 1 96.94 32 GLU B O 1
ATOM 1229 N N . LEU B 1 33 ? 7.109 -14.266 1.887 1 97.5 33 LEU B N 1
ATOM 1230 C CA . LEU B 1 33 ? 6.238 -15.414 2.076 1 97.5 33 LEU B CA 1
ATOM 1231 C C . LEU B 1 33 ? 5.348 -15.234 3.301 1 97.5 33 LEU B C 1
ATOM 1233 O O . LEU B 1 33 ? 4.152 -15.539 3.258 1 97.5 33 LEU B O 1
ATOM 1237 N N . GLU B 1 34 ? 5.91 -14.711 4.336 1 97.81 34 GLU B N 1
ATOM 1238 C CA . GLU B 1 34 ? 5.145 -14.43 5.547 1 97.81 34 GLU B CA 1
ATOM 1239 C C . GLU B 1 34 ? 4.066 -13.383 5.289 1 97.81 34 GLU B C 1
ATOM 1241 O O . GLU B 1 34 ? 2.951 -13.492 5.805 1 97.81 34 GLU B O 1
ATOM 1246 N N . ARG B 1 35 ? 4.438 -12.445 4.52 1 97.56 35 ARG B N 1
ATOM 1247 C CA . ARG B 1 35 ? 3.479 -11.406 4.168 1 97.56 35 ARG B CA 1
ATOM 1248 C C . ARG B 1 35 ? 2.311 -11.977 3.375 1 97.56 35 ARG B C 1
ATOM 1250 O O . ARG B 1 35 ? 1.158 -11.602 3.592 1 97.56 35 ARG B O 1
ATOM 1257 N N . LEU B 1 36 ? 2.543 -12.859 2.426 1 96.75 36 LEU B N 1
ATOM 1258 C CA . LEU B 1 36 ? 1.486 -13.531 1.677 1 96.75 36 LEU B CA 1
ATOM 1259 C C . LEU B 1 36 ? 0.586 -14.336 2.609 1 96.75 36 LEU B C 1
ATOM 1261 O O . LEU B 1 36 ? -0.638 -14.328 2.459 1 96.75 36 LEU B O 1
ATOM 1265 N N . ASP B 1 37 ? 1.19 -14.984 3.613 1 96.88 37 ASP B N 1
ATOM 1266 C CA . ASP B 1 37 ? 0.423 -15.758 4.586 1 96.88 37 ASP B CA 1
ATOM 1267 C C . ASP B 1 37 ? -0.47 -14.844 5.426 1 96.88 37 ASP B C 1
ATOM 1269 O O . ASP B 1 37 ? -1.614 -15.195 5.727 1 96.88 37 ASP B O 1
ATOM 1273 N N . GLN B 1 38 ? 0.051 -13.758 5.797 1 97.62 38 GLN B N 1
ATOM 1274 C CA . GLN B 1 38 ? -0.73 -12.789 6.559 1 97.62 38 GLN B CA 1
ATOM 1275 C C . GLN B 1 38 ? -1.912 -12.273 5.742 1 97.62 38 GLN B C 1
ATOM 1277 O O . GLN B 1 38 ? -3.002 -12.07 6.281 1 97.62 38 GLN B O 1
ATOM 1282 N N . THR B 1 39 ? -1.673 -12.039 4.457 1 96.62 39 THR B N 1
ATOM 1283 C CA . THR B 1 39 ? -2.75 -11.617 3.57 1 96.62 39 THR B CA 1
ATOM 1284 C C . THR B 1 39 ? -3.854 -12.672 3.525 1 96.62 39 THR B C 1
ATOM 1286 O O . THR B 1 39 ? -5.031 -12.352 3.703 1 96.62 39 THR B O 1
ATOM 1289 N N . ARG B 1 40 ? -3.473 -13.867 3.348 1 94.56 40 ARG B N 1
ATOM 1290 C CA . ARG B 1 40 ? -4.43 -14.969 3.293 1 94.56 40 ARG B CA 1
ATOM 1291 C C . ARG B 1 40 ? -5.223 -15.07 4.59 1 94.56 40 ARG B C 1
ATOM 1293 O O . ARG B 1 40 ? -6.449 -15.203 4.566 1 94.56 40 ARG B O 1
ATOM 1300 N N . SER B 1 41 ? -4.492 -15.008 5.684 1 97.31 41 SER B N 1
ATOM 1301 C CA . SER B 1 41 ? -5.133 -15.125 6.992 1 97.31 41 SER B CA 1
ATOM 1302 C C . SER B 1 41 ? -6.156 -14.016 7.207 1 97.31 41 SER B C 1
ATOM 1304 O O . SER B 1 41 ? -7.238 -14.258 7.738 1 97.31 41 SER B O 1
ATOM 1306 N N . ALA B 1 42 ? -5.766 -12.82 6.801 1 96.69 42 ALA B N 1
ATOM 1307 C CA . ALA B 1 42 ? -6.672 -11.688 6.945 1 96.69 42 ALA B CA 1
ATOM 1308 C C . ALA B 1 42 ? -7.945 -11.891 6.125 1 96.69 42 ALA B C 1
ATOM 1310 O O . ALA B 1 42 ? -9.047 -11.609 6.598 1 96.69 42 ALA B O 1
ATOM 1311 N N . LEU B 1 43 ? -7.832 -12.414 4.941 1 95.94 43 LEU B N 1
ATOM 1312 C CA . LEU B 1 43 ? -8.984 -12.641 4.07 1 95.94 43 LEU B CA 1
ATOM 1313 C C . LEU B 1 43 ? -9.859 -13.766 4.609 1 95.94 43 LEU B C 1
ATOM 1315 O O . LEU B 1 43 ? -11.086 -13.672 4.574 1 95.94 43 LEU B O 1
ATOM 1319 N N . GLU B 1 44 ? -9.242 -14.773 5.086 1 95.19 44 GLU B N 1
ATOM 1320 C CA . GLU B 1 44 ? -9.977 -15.898 5.652 1 95.19 44 GLU B CA 1
ATOM 1321 C C . GLU B 1 44 ? -10.75 -15.484 6.902 1 95.19 44 GLU B C 1
ATOM 1323 O O . GLU B 1 44 ? -11.898 -15.883 7.09 1 95.19 44 GLU B O 1
ATOM 1328 N N . ALA B 1 45 ? -10.062 -14.711 7.719 1 96.19 45 ALA B N 1
ATOM 1329 C CA . ALA B 1 45 ? -10.68 -14.273 8.969 1 96.19 45 ALA B CA 1
ATOM 1330 C C . ALA B 1 45 ? -11.883 -13.375 8.695 1 96.19 45 ALA B C 1
ATOM 1332 O O . ALA B 1 45 ? -12.859 -13.391 9.453 1 96.19 45 ALA B O 1
ATOM 1333 N N . ALA B 1 46 ? -11.789 -12.617 7.617 1 94.06 46 ALA B N 1
ATOM 1334 C CA . ALA B 1 46 ? -12.883 -11.703 7.266 1 94.06 46 ALA B CA 1
ATOM 1335 C C . ALA B 1 46 ? -14.109 -12.477 6.797 1 94.06 46 ALA B C 1
ATOM 1337 O O . ALA B 1 46 ? -15.242 -12.031 6.98 1 94.06 46 ALA B O 1
ATOM 1338 N N . GLY B 1 47 ? -13.883 -13.656 6.223 1 91.62 47 GLY B N 1
ATOM 1339 C CA . GLY B 1 47 ? -14.984 -14.461 5.73 1 91.62 47 GLY B CA 1
ATOM 1340 C C . GLY B 1 47 ? -15.867 -13.727 4.738 1 91.62 47 GLY B C 1
ATOM 1341 O O . GLY B 1 47 ? -15.367 -13.031 3.85 1 91.62 47 GLY B O 1
ATOM 1342 N N . ASP B 1 48 ? -17.172 -14.016 4.824 1 89.88 48 ASP B N 1
ATOM 1343 C CA . ASP B 1 48 ? -18.109 -13.414 3.885 1 89.88 48 ASP B CA 1
ATOM 1344 C C . ASP B 1 48 ? -19.078 -12.477 4.605 1 89.88 48 ASP B C 1
ATOM 1346 O O . ASP B 1 48 ? -20.094 -12.062 4.031 1 89.88 48 ASP B O 1
ATOM 1350 N N . GLY B 1 49 ? -18.781 -12.234 5.848 1 89.94 49 GLY B N 1
ATOM 1351 C CA . GLY B 1 49 ? -19.703 -11.445 6.648 1 89.94 49 GLY B CA 1
ATOM 1352 C C . GLY B 1 49 ? -19.547 -9.945 6.445 1 89.94 49 GLY B C 1
ATOM 1353 O O . GLY B 1 49 ? -19.016 -9.508 5.426 1 89.94 49 GLY B O 1
ATOM 1354 N N . GLU B 1 50 ? -20.125 -9.266 7.414 1 87.88 50 GLU B N 1
ATOM 1355 C CA . GLU B 1 50 ? -20.062 -7.805 7.43 1 87.88 50 GLU B CA 1
ATOM 1356 C C . GLU B 1 50 ? -18.625 -7.312 7.453 1 87.88 50 GLU B C 1
ATOM 1358 O O . GLU B 1 50 ? -17.797 -7.82 8.219 1 87.88 50 GLU B O 1
ATOM 1363 N N . GLY B 1 51 ? -18.156 -6.586 6.57 1 92.56 51 GLY B N 1
ATOM 1364 C CA . GLY B 1 51 ? -16.828 -6.008 6.574 1 92.56 51 GLY B CA 1
ATOM 1365 C C . GLY B 1 51 ? -15.875 -6.703 5.621 1 92.56 51 GLY B C 1
ATOM 1366 O O . GLY B 1 51 ? -14.758 -6.223 5.387 1 92.56 51 GLY B O 1
ATOM 1367 N N . ALA B 1 52 ? -16.297 -7.945 5.23 1 94.62 52 ALA B N 1
ATOM 1368 C CA . ALA B 1 52 ? -15.438 -8.727 4.344 1 94.62 52 ALA B CA 1
ATOM 1369 C C . ALA B 1 52 ? -15.016 -7.91 3.127 1 94.62 52 ALA B C 1
ATOM 1371 O O . ALA B 1 52 ? -13.867 -7.988 2.686 1 94.62 52 ALA B O 1
ATOM 1372 N N . GLN B 1 53 ? -15.906 -7.148 2.672 1 95.44 53 GLN B N 1
ATOM 1373 C CA . GLN B 1 53 ? -15.602 -6.332 1.505 1 95.44 53 GLN B CA 1
ATOM 1374 C C . GLN B 1 53 ? -14.523 -5.301 1.828 1 95.44 53 GLN B C 1
ATOM 1376 O O . GLN B 1 53 ? -13.633 -5.043 1.011 1 95.44 53 GLN B O 1
ATOM 1381 N N . GLY B 1 54 ? -14.562 -4.711 3.006 1 96.75 54 GLY B N 1
ATOM 1382 C CA . GLY B 1 54 ? -13.547 -3.76 3.426 1 96.75 54 GLY B CA 1
ATOM 1383 C C . GLY B 1 54 ? -12.164 -4.371 3.529 1 96.75 54 GLY B C 1
ATOM 1384 O O . GLY B 1 54 ? -11.172 -3.752 3.139 1 96.75 54 GLY B O 1
ATOM 1385 N N . VAL B 1 55 ? -12.172 -5.551 4.035 1 97.25 55 VAL B N 1
ATOM 1386 C CA . VAL B 1 55 ? -10.898 -6.258 4.164 1 97.25 55 VAL B CA 1
ATOM 1387 C C . VAL B 1 55 ? -10.336 -6.562 2.777 1 97.25 55 VAL B C 1
ATOM 1389 O O . VAL B 1 55 ? -9.141 -6.387 2.535 1 97.25 55 VAL B O 1
ATOM 1392 N N . GLN B 1 56 ? -11.219 -6.992 1.905 1 97.31 56 GLN B N 1
ATOM 1393 C CA . GLN B 1 56 ? -10.797 -7.273 0.538 1 97.31 56 GLN B CA 1
ATOM 1394 C C . GLN B 1 56 ? -10.242 -6.023 -0.135 1 97.31 56 GLN B C 1
ATOM 1396 O O . GLN B 1 56 ? -9.18 -6.066 -0.759 1 97.31 56 GLN B O 1
ATOM 1401 N N . ILE B 1 57 ? -10.922 -4.934 0.03 1 97.56 57 ILE B N 1
ATOM 1402 C CA . ILE B 1 57 ? -10.492 -3.67 -0.559 1 97.56 57 ILE B CA 1
ATOM 1403 C C . ILE B 1 57 ? -9.125 -3.275 -0.003 1 97.56 57 ILE B C 1
ATOM 1405 O O . ILE B 1 57 ? -8.227 -2.9 -0.758 1 97.56 57 ILE B O 1
ATOM 1409 N N . ALA B 1 58 ? -8.898 -3.408 1.271 1 98.19 58 ALA B N 1
ATOM 1410 C CA . ALA B 1 58 ? -7.645 -3.041 1.916 1 98.19 58 ALA B CA 1
ATOM 1411 C C . ALA B 1 58 ? -6.496 -3.92 1.423 1 98.19 58 ALA B C 1
ATOM 1413 O O . ALA B 1 58 ? -5.406 -3.424 1.127 1 98.19 58 ALA B O 1
ATOM 1414 N N . GLN B 1 59 ? -6.777 -5.191 1.354 1 97.81 59 GLN B N 1
ATOM 1415 C CA . GLN B 1 59 ? -5.715 -6.109 0.943 1 97.81 59 GLN B CA 1
ATOM 1416 C C . GLN B 1 59 ? -5.312 -5.867 -0.509 1 97.81 59 GLN B C 1
ATOM 1418 O O . GLN B 1 59 ? -4.125 -5.898 -0.843 1 97.81 59 GLN B O 1
ATOM 1423 N N . VAL B 1 60 ? -6.262 -5.629 -1.403 1 97.19 60 VAL B N 1
ATOM 1424 C CA . VAL B 1 60 ? -5.965 -5.324 -2.799 1 97.19 60 VAL B CA 1
ATOM 1425 C C . VAL B 1 60 ? -5.117 -4.059 -2.885 1 97.19 60 VAL B C 1
ATOM 1427 O O . VAL B 1 60 ? -4.102 -4.031 -3.58 1 97.19 60 VAL B O 1
ATOM 1430 N N . ALA B 1 61 ? -5.496 -3.035 -2.158 1 98.25 61 ALA B N 1
ATOM 1431 C CA . ALA B 1 61 ? -4.766 -1.772 -2.166 1 98.25 61 ALA B CA 1
ATOM 1432 C C . ALA B 1 61 ? -3.338 -1.962 -1.658 1 98.25 61 ALA B C 1
ATOM 1434 O O . ALA B 1 61 ? -2.396 -1.376 -2.197 1 98.25 61 ALA B O 1
ATOM 1435 N N . ARG B 1 62 ? -3.158 -2.758 -0.618 1 98.38 62 ARG B N 1
ATOM 1436 C CA . ARG B 1 62 ? -1.831 -3.037 -0.079 1 98.38 62 ARG B CA 1
ATOM 1437 C C . ARG B 1 62 ? -0.942 -3.697 -1.127 1 98.38 62 ARG B C 1
ATOM 1439 O O . ARG B 1 62 ? 0.19 -3.266 -1.35 1 98.38 62 ARG B O 1
ATOM 1446 N N . TRP B 1 63 ? -1.407 -4.648 -1.796 1 97 63 TRP B N 1
ATOM 1447 C CA . TRP B 1 63 ? -0.593 -5.387 -2.754 1 97 63 TRP B CA 1
ATOM 1448 C C . TRP B 1 63 ? -0.319 -4.547 -3.998 1 97 63 TRP B C 1
ATOM 1450 O O . TRP B 1 63 ? 0.773 -4.609 -4.566 1 97 63 TRP B O 1
ATOM 1460 N N . GLN B 1 64 ? -1.301 -3.811 -4.465 1 97 64 GLN B N 1
ATOM 1461 C CA . GLN B 1 64 ? -1.065 -2.879 -5.559 1 97 64 GLN B CA 1
ATOM 1462 C C . GLN B 1 64 ? 0.052 -1.897 -5.219 1 97 64 GLN B C 1
ATOM 1464 O O . GLN B 1 64 ? 0.927 -1.632 -6.043 1 97 64 GLN B O 1
ATOM 1469 N N . THR B 1 65 ? -0.018 -1.407 -4.02 1 97.94 65 THR B N 1
ATOM 1470 C CA . THR B 1 65 ? 0.994 -0.455 -3.574 1 97.94 65 THR B CA 1
ATOM 1471 C C . THR B 1 65 ? 2.375 -1.105 -3.549 1 97.94 65 THR B C 1
ATOM 1473 O O . THR B 1 65 ? 3.361 -0.494 -3.963 1 97.94 65 THR B O 1
ATOM 1476 N N . ARG B 1 66 ? 2.482 -2.35 -3.076 1 96.88 66 ARG B N 1
ATOM 1477 C CA . ARG B 1 66 ? 3.756 -3.062 -3.047 1 96.88 66 ARG B CA 1
ATOM 1478 C C . ARG B 1 66 ? 4.297 -3.271 -4.457 1 96.88 66 ARG B C 1
ATOM 1480 O O . ARG B 1 66 ? 5.496 -3.105 -4.695 1 96.88 66 ARG B O 1
ATOM 1487 N N . LEU B 1 67 ? 3.43 -3.604 -5.387 1 95.56 67 LEU B N 1
ATOM 1488 C CA . LEU B 1 67 ? 3.836 -3.811 -6.773 1 95.56 67 LEU B CA 1
ATOM 1489 C C . LEU B 1 67 ? 4.309 -2.504 -7.402 1 95.56 67 LEU B C 1
ATOM 1491 O O . LEU B 1 67 ? 5.344 -2.471 -8.07 1 95.56 67 LEU B O 1
ATOM 1495 N N . GLU B 1 68 ? 3.551 -1.429 -7.18 1 94.81 68 GLU B N 1
ATOM 1496 C CA . GLU B 1 68 ? 3.932 -0.117 -7.695 1 94.81 68 GLU B CA 1
ATOM 1497 C C . GLU B 1 68 ? 5.289 0.317 -7.148 1 94.81 68 GLU B C 1
ATOM 1499 O O . GLU B 1 68 ? 6.137 0.803 -7.898 1 94.81 68 GLU B O 1
ATOM 1504 N N . THR B 1 69 ? 5.422 0.111 -5.812 1 94.94 69 THR B N 1
ATOM 1505 C CA . THR B 1 69 ? 6.68 0.485 -5.176 1 94.94 69 THR B CA 1
ATOM 1506 C C . THR B 1 69 ? 7.84 -0.322 -5.75 1 94.94 69 THR B C 1
ATOM 1508 O O . THR B 1 69 ? 8.906 0.23 -6.039 1 94.94 69 THR B O 1
ATOM 1511 N N . LEU B 1 70 ? 7.668 -1.629 -5.957 1 93.81 70 LEU B N 1
ATOM 1512 C CA . LEU B 1 70 ? 8.695 -2.486 -6.539 1 93.81 70 LEU B CA 1
ATOM 1513 C C . LEU B 1 70 ? 9.125 -1.966 -7.906 1 93.81 70 LEU B C 1
ATOM 1515 O O . LEU B 1 70 ? 10.32 -1.81 -8.172 1 93.81 70 LEU B O 1
ATOM 1519 N N . LEU B 1 71 ? 8.172 -1.646 -8.727 1 92.94 71 LEU B N 1
ATOM 1520 C CA . LEU B 1 71 ? 8.469 -1.22 -10.094 1 92.94 71 LEU B CA 1
ATOM 1521 C C . LEU B 1 71 ? 9.117 0.158 -10.102 1 92.94 71 LEU B C 1
ATOM 1523 O O . LEU B 1 71 ? 10 0.425 -10.922 1 92.94 71 LEU B O 1
ATOM 1527 N N . GLU B 1 72 ? 8.734 1.032 -9.172 1 90.25 72 GLU B N 1
ATOM 1528 C CA . GLU B 1 72 ? 9.289 2.379 -9.078 1 90.25 72 GLU B CA 1
ATOM 1529 C C . GLU B 1 72 ? 10.758 2.344 -8.641 1 90.25 72 GLU B C 1
ATOM 1531 O O . GLU B 1 72 ? 11.539 3.223 -9.008 1 90.25 72 GLU B O 1
ATOM 1536 N N . GLU B 1 73 ? 11.086 1.376 -7.914 1 88.56 73 GLU B N 1
ATOM 1537 C CA . GLU B 1 73 ? 12.43 1.307 -7.344 1 88.56 73 GLU B CA 1
ATOM 1538 C C . GLU B 1 73 ? 13.398 0.622 -8.305 1 88.56 73 GLU B C 1
ATOM 1540 O O . GLU B 1 73 ? 14.617 0.714 -8.133 1 88.56 73 GLU B O 1
ATOM 1545 N N . LEU B 1 74 ? 12.875 0.032 -9.25 1 89.12 74 LEU B N 1
ATOM 1546 C CA . LEU B 1 74 ? 13.719 -0.695 -10.195 1 89.12 74 LEU B CA 1
ATOM 1547 C C . LEU B 1 74 ? 14.344 0.256 -11.211 1 89.12 74 LEU B C 1
ATOM 1549 O O . LEU B 1 74 ? 13.695 1.198 -11.672 1 89.12 74 LEU B O 1
ATOM 1553 N N . PRO B 1 75 ? 15.656 -0.058 -11.492 1 90.31 75 PRO B N 1
ATOM 1554 C CA . PRO B 1 75 ? 16.188 0.633 -12.672 1 90.31 75 PRO B CA 1
ATOM 1555 C C . PRO B 1 75 ? 15.336 0.414 -13.914 1 90.31 75 PRO B C 1
ATOM 1557 O O . PRO B 1 75 ? 14.766 -0.666 -14.102 1 90.31 75 PRO B O 1
ATOM 1560 N N . ALA B 1 76 ? 15.297 1.395 -14.734 1 89.06 76 ALA B N 1
ATOM 1561 C CA . ALA B 1 76 ? 14.477 1.362 -15.938 1 89.06 76 ALA B CA 1
ATOM 1562 C C . ALA B 1 76 ? 14.773 0.119 -16.766 1 89.06 76 ALA B C 1
ATOM 1564 O O . ALA B 1 76 ? 13.859 -0.493 -17.328 1 89.06 76 ALA B O 1
ATOM 1565 N N . ALA B 1 77 ? 16.047 -0.263 -16.781 1 91.25 77 ALA B N 1
ATOM 1566 C CA . ALA B 1 77 ? 16.5 -1.381 -17.609 1 91.25 77 ALA B CA 1
ATOM 1567 C C . ALA B 1 77 ? 15.914 -2.701 -17.109 1 91.25 77 ALA B C 1
ATOM 1569 O O . ALA B 1 77 ? 15.773 -3.656 -17.875 1 91.25 77 ALA B O 1
ATOM 1570 N N . GLU B 1 78 ? 15.523 -2.717 -15.852 1 93.5 78 GLU B N 1
ATOM 1571 C CA . GLU B 1 78 ? 15.062 -3.959 -15.234 1 93.5 78 GLU B CA 1
ATOM 1572 C C . GLU B 1 78 ? 13.539 -4.016 -15.18 1 93.5 78 GLU B C 1
ATOM 1574 O O . GLU B 1 78 ? 12.961 -5.078 -14.945 1 93.5 78 GLU B O 1
ATOM 1579 N N . GLN B 1 79 ? 12.914 -2.904 -15.43 1 92.88 79 GLN B N 1
ATOM 1580 C CA . GLN B 1 79 ? 11.469 -2.828 -15.242 1 92.88 79 GLN B CA 1
ATOM 1581 C C . GLN B 1 79 ? 10.742 -3.771 -16.203 1 92.88 79 GLN B C 1
ATOM 1583 O O . GLN B 1 79 ? 9.852 -4.516 -15.781 1 92.88 79 GLN B O 1
ATOM 1588 N N . GLN B 1 80 ? 11.25 -3.812 -17.406 1 93.38 80 GLN B N 1
ATOM 1589 C CA . GLN B 1 80 ? 10.578 -4.648 -18.391 1 93.38 80 GLN B CA 1
ATOM 1590 C C . GLN B 1 80 ? 10.711 -6.129 -18.047 1 93.38 80 GLN B C 1
ATOM 1592 O O . GLN B 1 80 ? 9.766 -6.898 -18.219 1 93.38 80 GLN B O 1
ATOM 1597 N N . LEU B 1 81 ? 11.828 -6.469 -17.594 1 93.88 81 LEU B N 1
ATOM 1598 C CA . LEU B 1 81 ? 12.055 -7.855 -17.203 1 93.88 81 LEU B CA 1
ATOM 1599 C C . LEU B 1 81 ? 11.156 -8.258 -16.031 1 93.88 81 LEU B C 1
ATOM 1601 O O . LEU B 1 81 ? 10.578 -9.344 -16.031 1 93.88 81 LEU B O 1
ATOM 1605 N N . VAL B 1 82 ? 11.086 -7.41 -15.125 1 94.81 82 VAL B N 1
ATOM 1606 C CA . VAL B 1 82 ? 10.281 -7.695 -13.945 1 94.81 82 VAL B CA 1
ATOM 1607 C C . VAL B 1 82 ? 8.805 -7.746 -14.328 1 94.81 82 VAL B C 1
ATOM 1609 O O . VAL B 1 82 ? 8.055 -8.609 -13.852 1 94.81 82 VAL B O 1
ATOM 1612 N N . VAL B 1 83 ? 8.359 -6.844 -15.203 1 95.19 83 VAL B N 1
ATOM 1613 C CA . VAL B 1 83 ? 6.98 -6.852 -15.672 1 95.19 83 VAL B CA 1
ATOM 1614 C C . VAL B 1 83 ? 6.68 -8.164 -16.391 1 95.19 83 VAL B C 1
ATOM 1616 O O . VAL B 1 83 ? 5.629 -8.766 -16.188 1 95.19 83 VAL B O 1
ATOM 1619 N N . ALA B 1 84 ? 7.637 -8.641 -17.188 1 95.5 84 ALA B N 1
ATOM 1620 C CA . ALA B 1 84 ? 7.461 -9.914 -17.875 1 95.5 84 ALA B CA 1
ATOM 1621 C C . ALA B 1 84 ? 7.34 -11.07 -16.891 1 95.5 84 ALA B C 1
ATOM 1623 O O . ALA B 1 84 ? 6.508 -11.961 -17.062 1 95.5 84 ALA B O 1
ATOM 1624 N N . GLU B 1 85 ? 8.156 -11.008 -15.891 1 95.06 85 GLU B N 1
ATOM 1625 C CA . GLU B 1 85 ? 8.117 -12.047 -14.867 1 95.06 85 GLU B CA 1
ATOM 1626 C C . GLU B 1 85 ? 6.781 -12.031 -14.125 1 95.06 85 GLU B C 1
ATOM 1628 O O . GLU B 1 85 ? 6.199 -13.086 -13.852 1 95.06 85 GLU B O 1
ATOM 1633 N N . LEU B 1 86 ? 6.305 -10.867 -13.852 1 94.5 86 LEU B N 1
ATOM 1634 C CA . LEU B 1 86 ? 5.012 -10.727 -13.188 1 94.5 86 LEU B CA 1
ATOM 1635 C C . LEU B 1 86 ? 3.891 -11.281 -14.062 1 94.5 86 LEU B C 1
ATOM 1637 O O . LEU B 1 86 ? 3.008 -11.992 -13.57 1 94.5 86 LEU B O 1
ATOM 1641 N N . GLN B 1 87 ? 3.963 -11 -15.297 1 95.06 87 GLN B N 1
ATOM 1642 C CA . GLN B 1 87 ? 2.947 -11.477 -16.234 1 95.06 87 GLN B CA 1
ATOM 1643 C C . GLN B 1 87 ? 2.957 -13 -16.328 1 95.06 87 GLN B C 1
ATOM 1645 O O . GLN B 1 87 ? 1.899 -13.625 -16.406 1 95.06 87 GLN B O 1
ATOM 1650 N N . ALA B 1 88 ? 4.094 -13.531 -16.297 1 95.12 88 ALA B N 1
ATOM 1651 C CA . ALA B 1 88 ? 4.215 -14.992 -16.328 1 95.12 88 ALA B CA 1
ATOM 1652 C C . ALA B 1 88 ? 3.604 -15.617 -15.078 1 95.12 88 ALA B C 1
ATOM 1654 O O . ALA B 1 88 ? 2.918 -16.641 -15.164 1 95.12 88 ALA B O 1
ATOM 1655 N N . LEU B 1 89 ? 3.854 -15.023 -13.945 1 93.38 89 LEU B N 1
ATOM 1656 C CA . LEU B 1 89 ? 3.299 -15.523 -12.695 1 93.38 89 LEU B CA 1
ATOM 1657 C C . LEU B 1 89 ? 1.775 -15.43 -12.695 1 93.38 89 LEU B C 1
ATOM 1659 O O . LEU B 1 89 ? 1.092 -16.344 -12.242 1 93.38 89 LEU B O 1
ATOM 1663 N N . VAL B 1 90 ? 1.233 -14.375 -13.203 1 91.69 90 VAL B N 1
ATOM 1664 C CA . VAL B 1 90 ? -0.211 -14.18 -13.281 1 91.69 90 VAL B CA 1
ATOM 1665 C C . VAL B 1 90 ? -0.821 -15.227 -14.211 1 91.69 90 VAL B C 1
ATOM 1667 O O . VAL B 1 90 ? -1.859 -15.82 -13.891 1 91.69 90 VAL B O 1
ATOM 1670 N N . ALA B 1 91 ? -0.162 -15.461 -15.344 1 91.75 91 ALA B N 1
ATOM 1671 C CA . ALA B 1 91 ? -0.637 -16.484 -16.281 1 91.75 91 ALA B CA 1
ATOM 1672 C C . ALA B 1 91 ? -0.67 -17.859 -15.625 1 91.75 91 ALA B C 1
ATOM 1674 O O . ALA B 1 91 ? -1.614 -18.625 -15.828 1 91.75 91 ALA B O 1
ATOM 1675 N N . GLN B 1 92 ? 0.32 -18.156 -14.883 1 90.62 92 GLN B N 1
ATOM 1676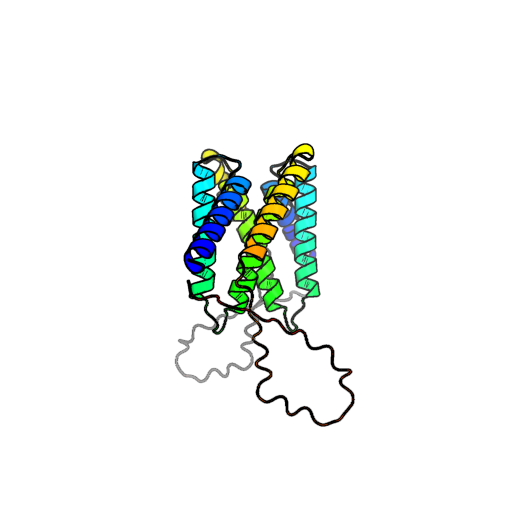 C CA . GLN B 1 92 ? 0.374 -19.422 -14.156 1 90.62 92 GLN B CA 1
ATOM 1677 C C . GLN B 1 92 ? -0.774 -19.531 -13.164 1 90.62 92 GLN B C 1
ATOM 1679 O O . GLN B 1 92 ? -1.386 -20.594 -13.031 1 90.62 92 GLN B O 1
ATOM 1684 N N . ALA B 1 93 ? -1.041 -18.5 -12.469 1 88.88 93 ALA B N 1
ATOM 1685 C CA . ALA B 1 93 ? -2.125 -18.484 -11.492 1 88.88 93 ALA B CA 1
ATOM 1686 C C . ALA B 1 93 ? -3.477 -18.703 -12.164 1 88.88 93 ALA B C 1
ATOM 1688 O O . ALA B 1 93 ? -4.32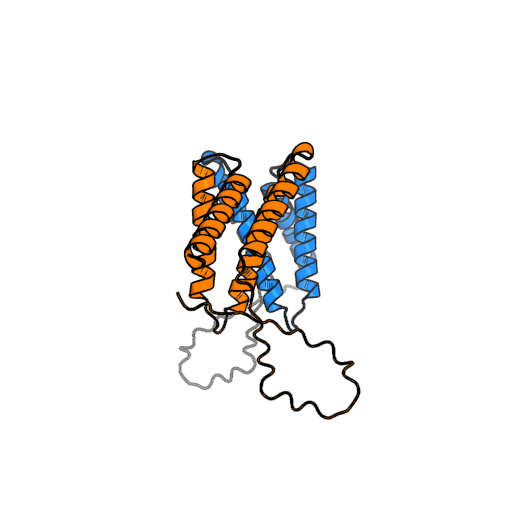8 -19.422 -11.641 1 88.88 93 ALA B O 1
ATOM 1689 N N . GLU B 1 94 ? -3.703 -18.047 -13.242 1 87.94 94 GLU B N 1
ATOM 1690 C CA . GLU B 1 94 ? -4.949 -18.188 -13.992 1 87.94 94 GLU B CA 1
ATOM 1691 C C . GLU B 1 94 ? -5.133 -19.625 -14.5 1 87.94 94 GLU B C 1
ATOM 1693 O O . GLU B 1 94 ? -6.246 -20.156 -14.492 1 87.94 94 GLU B O 1
ATOM 1698 N N . ALA B 1 95 ? -4.066 -20.156 -14.883 1 86.38 95 ALA B N 1
ATOM 1699 C CA . ALA B 1 95 ? -4.105 -21.516 -15.406 1 86.38 95 ALA B CA 1
ATOM 1700 C C . ALA B 1 95 ? -4.422 -22.516 -14.297 1 86.38 95 ALA B C 1
ATOM 1702 O O . ALA B 1 95 ? -4.961 -23.594 -14.562 1 86.38 95 ALA B O 1
ATOM 1703 N N . ALA B 1 96 ? -4.055 -22.141 -13.094 1 81.19 96 ALA B N 1
ATOM 1704 C CA . ALA B 1 96 ? -4.227 -23.031 -11.953 1 81.19 96 ALA B CA 1
ATOM 1705 C C . ALA B 1 96 ? -5.645 -22.953 -11.398 1 81.19 96 ALA B C 1
ATOM 1707 O O . ALA B 1 96 ? -6.055 -23.797 -10.594 1 81.19 96 ALA B O 1
ATOM 1708 N N . LYS B 1 97 ? -6.391 -21.922 -11.766 1 77.75 97 LYS B N 1
ATOM 1709 C CA . LYS B 1 97 ? -7.773 -21.812 -11.305 1 77.75 97 LYS B CA 1
ATOM 1710 C C . LYS B 1 97 ? -8.609 -23 -11.797 1 77.75 97 LYS B C 1
ATOM 1712 O O . LYS B 1 97 ? -8.438 -23.453 -12.922 1 77.75 97 LYS B O 1
ATOM 1717 N N . PRO B 1 98 ? -9.344 -23.625 -10.766 1 69 98 PRO B N 1
ATOM 1718 C CA . PRO B 1 98 ? -10.195 -24.719 -11.211 1 69 98 PRO B CA 1
ATOM 1719 C C . PRO B 1 98 ? -11.148 -24.312 -12.336 1 69 98 PRO B C 1
ATOM 1721 O O . PRO B 1 98 ? -11.625 -23.172 -12.367 1 69 98 PRO B O 1
ATOM 1724 N N . VAL B 1 99 ? -11.023 -24.984 -13.453 1 58.5 99 VAL B N 1
ATOM 1725 C CA . VAL B 1 99 ? -11.953 -24.781 -14.562 1 58.5 99 VAL B CA 1
ATOM 1726 C C . VAL B 1 99 ? -13.391 -24.891 -14.062 1 58.5 99 VAL B C 1
ATOM 1728 O O . VAL B 1 99 ? -13.766 -25.891 -13.445 1 58.5 99 VAL B O 1
ATOM 1731 N N . GLU B 1 100 ? -13.938 -23.812 -13.602 1 55.5 100 GLU B N 1
ATOM 1732 C CA . GLU B 1 100 ? -15.375 -23.953 -13.359 1 55.5 100 GLU B CA 1
ATOM 1733 C C . GLU B 1 100 ? -16.047 -24.766 -14.461 1 55.5 100 GLU B C 1
ATOM 1735 O O . GLU B 1 100 ? -15.992 -24.406 -15.633 1 55.5 100 GLU B O 1
ATOM 1740 N N . THR B 1 101 ? -16 -26.016 -14.281 1 47.75 101 THR B N 1
ATOM 1741 C CA . THR B 1 101 ? -16.828 -26.828 -15.172 1 47.75 101 THR B CA 1
ATOM 1742 C C . THR B 1 101 ? -18.266 -26.312 -15.203 1 47.75 101 THR B C 1
ATOM 1744 O O . THR B 1 101 ? -18.953 -26.328 -14.188 1 47.75 101 THR B O 1
ATOM 1747 N N . VAL B 1 102 ? -18.516 -25.266 -15.859 1 48.97 102 VAL B N 1
ATOM 1748 C CA . VAL B 1 102 ? -19.938 -25.031 -16.156 1 48.97 102 VAL B CA 1
ATOM 1749 C C . VAL B 1 102 ? -20.547 -26.297 -16.75 1 48.97 102 VAL B C 1
ATOM 1751 O O . VAL B 1 102 ? -20.156 -26.75 -17.828 1 48.97 102 VAL B O 1
ATOM 1754 N N . HIS B 1 103 ? -20.938 -27.234 -15.812 1 44.12 103 HIS B N 1
ATOM 1755 C CA . HIS B 1 103 ? -21.844 -28.281 -16.25 1 44.12 103 HIS B CA 1
ATOM 1756 C C . HIS B 1 103 ? -23.156 -27.719 -16.766 1 44.12 103 HIS B C 1
ATOM 1758 O O . HIS B 1 103 ? -24 -27.266 -15.977 1 44.12 103 HIS B O 1
ATOM 1764 N N . ASN B 1 104 ? -23.25 -27.141 -17.875 1 43.97 104 ASN B N 1
ATOM 1765 C CA . ASN B 1 104 ? -24.562 -27 -18.516 1 43.97 104 ASN B CA 1
ATOM 1766 C C . ASN B 1 104 ? -25.312 -28.328 -18.562 1 43.97 104 ASN B C 1
ATOM 1768 O O . ASN B 1 104 ? -24.875 -29.266 -19.234 1 43.97 104 ASN B O 1
ATOM 1772 N N . ASP B 1 105 ? -25.953 -28.688 -17.438 1 41.91 105 ASP B N 1
ATOM 1773 C CA . ASP B 1 105 ? -26.891 -29.812 -17.5 1 41.91 105 ASP B CA 1
ATOM 1774 C C . ASP B 1 105 ? -28.047 -29.5 -18.453 1 41.91 105 ASP B C 1
ATOM 1776 O O . ASP B 1 105 ? -28.891 -28.641 -18.156 1 41.91 105 ASP B O 1
ATOM 1780 N N . PHE B 1 106 ? -27.938 -29.734 -19.734 1 42.72 106 PHE B N 1
ATOM 1781 C CA . PHE B 1 106 ? -28.953 -29.688 -20.797 1 42.72 106 PHE B CA 1
ATOM 1782 C C . PHE B 1 106 ? -30 -30.781 -20.578 1 42.72 106 PHE B C 1
ATOM 1784 O O . PHE B 1 106 ? -30.781 -31.078 -21.484 1 42.72 106 PHE B O 1
ATOM 1791 N N . SER B 1 107 ? -30.281 -31.328 -19.406 1 42.06 107 SER B N 1
ATOM 1792 C CA . SER B 1 107 ? -31.281 -32.375 -19.422 1 42.06 107 SER B CA 1
ATOM 1793 C C . SER B 1 107 ? -32.656 -31.844 -19.797 1 42.06 107 SER B C 1
ATOM 1795 O O . SER B 1 107 ? -33.438 -32.531 -20.484 1 42.06 107 SER B O 1
ATOM 1797 N N . GLN B 1 108 ? -33.094 -30.734 -19.141 1 42.03 108 GLN B N 1
ATOM 1798 C CA . GLN B 1 108 ? -34.531 -30.453 -19.359 1 42.03 108 GLN B CA 1
ATOM 1799 C C . GLN B 1 108 ? -34.719 -29.5 -20.516 1 42.03 108 GLN B C 1
ATOM 1801 O O . GLN B 1 108 ? -35.625 -28.672 -20.5 1 42.03 108 GLN B O 1
ATOM 1806 N N . ALA B 1 109 ? -33.688 -29.453 -21.562 1 41.72 109 ALA B N 1
ATOM 1807 C CA . ALA B 1 109 ? -33.938 -28.609 -22.734 1 41.72 109 ALA B CA 1
ATOM 1808 C C . ALA B 1 109 ? -35.031 -29.219 -23.609 1 41.72 109 ALA B C 1
ATOM 1810 O O . ALA B 1 109 ? -34.906 -30.359 -24.047 1 41.72 109 ALA B O 1
ATOM 1811 N N . SER B 1 110 ? -36.188 -28.953 -23.25 1 42.84 110 SER B N 1
ATOM 1812 C CA . SER B 1 110 ? -37.25 -29.281 -24.219 1 42.84 110 SER B CA 1
ATOM 1813 C C . SER B 1 110 ? -37.031 -28.531 -25.531 1 42.84 110 SER B C 1
ATOM 1815 O O . SER B 1 110 ? -36.844 -27.312 -25.531 1 42.84 110 SER B O 1
ATOM 1817 N N . PHE B 1 111 ? -36.375 -29.188 -26.5 1 39.38 111 PHE B N 1
ATOM 1818 C CA . PHE B 1 111 ? -36.156 -28.719 -27.875 1 39.38 111 PHE B CA 1
ATOM 1819 C C . PHE B 1 111 ? -37.469 -28.422 -28.562 1 39.38 111 PHE B C 1
ATOM 1821 O O . PHE B 1 111 ? -38.312 -29.312 -28.75 1 39.38 111 PHE B O 1
ATOM 1828 N N . THR B 1 112 ? -38.094 -27.375 -28.188 1 39.75 112 THR B N 1
ATOM 1829 C CA . THR B 1 112 ? -39.219 -27.047 -29.094 1 39.75 112 THR B CA 1
ATOM 1830 C C . THR B 1 112 ? -38.688 -26.859 -30.516 1 39.75 112 THR B C 1
ATOM 1832 O O . THR B 1 112 ? -37.531 -26.516 -30.719 1 39.75 112 THR B O 1
ATOM 1835 N N . ASN B 1 113 ? -39.219 -27.469 -31.641 1 37.47 113 ASN B N 1
ATOM 1836 C CA . ASN B 1 113 ? -38.938 -27.516 -33.062 1 37.47 113 ASN B CA 1
ATOM 1837 C C . ASN B 1 113 ? -38.375 -26.203 -33.594 1 37.47 113 ASN B C 1
ATOM 1839 O O . ASN B 1 113 ? -38.281 -25.984 -34.781 1 37.47 113 ASN B O 1
ATOM 1843 N N . SER B 1 114 ? -38.469 -25.016 -32.969 1 40.91 114 SER B N 1
ATOM 1844 C CA . SER B 1 114 ? -38.031 -23.859 -33.75 1 40.91 114 SER B CA 1
ATOM 1845 C C . SER B 1 114 ? -36.531 -23.938 -34.062 1 40.91 114 SER B C 1
ATOM 1847 O O . SER B 1 114 ? -35.812 -24.625 -33.344 1 40.91 114 SER B O 1
ATOM 1849 N N . GLN B 1 115 ? -35.906 -23.391 -35.25 1 34.38 115 GLN B N 1
ATOM 1850 C CA . GLN B 1 115 ? -34.5 -23.359 -35.719 1 34.38 115 GLN B CA 1
ATOM 1851 C C . GLN B 1 115 ? -33.531 -23.141 -34.562 1 34.38 115 GLN B C 1
ATOM 1853 O O . GLN B 1 115 ? -33.844 -22.391 -33.625 1 34.38 115 GLN B O 1
ATOM 1858 N N . VAL B 1 116 ? -32.531 -24.062 -34.344 1 36.75 116 VAL B N 1
ATOM 1859 C CA . VAL B 1 116 ? -31.422 -24.344 -33.438 1 36.75 116 VAL B CA 1
ATOM 1860 C C . VAL B 1 116 ? -30.531 -23.094 -33.344 1 36.75 116 VAL B C 1
ATOM 1862 O O . VAL B 1 116 ? -29.469 -23.031 -33.969 1 36.75 116 VAL B O 1
ATOM 1865 N N . LEU B 1 117 ? -30.953 -21.906 -33.656 1 33.78 117 LEU B N 1
ATOM 1866 C CA . LEU B 1 117 ? -29.812 -21 -33.75 1 33.78 117 LEU B CA 1
ATOM 1867 C C . LEU B 1 117 ? -29.047 -20.953 -32.406 1 33.78 117 LEU B C 1
ATOM 1869 O O . LEU B 1 117 ? -28.125 -20.156 -32.25 1 33.78 117 LEU B O 1
ATOM 1873 N N . GLY B 1 118 ? -29.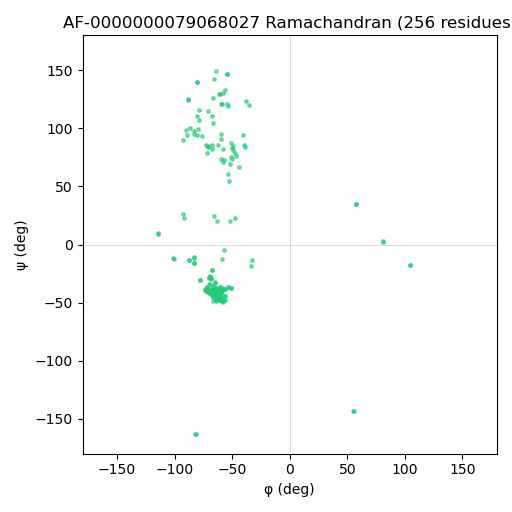609 -21.5 -31.281 1 31.98 118 GLY B N 1
ATOM 1874 C CA . GLY B 1 118 ? -29.234 -20.922 -30 1 31.98 118 GLY B CA 1
ATOM 1875 C C . GLY B 1 118 ? -27.906 -21.422 -29.484 1 31.98 118 GLY B C 1
ATOM 1876 O O . GLY B 1 118 ? -27.609 -22.609 -29.562 1 31.98 118 GLY B O 1
ATOM 1877 N N . SER B 1 119 ? -26.688 -20.688 -29.375 1 33.97 119 SER B N 1
ATOM 1878 C CA . SER B 1 119 ? -25.266 -20.812 -29.062 1 33.97 119 SER B CA 1
ATOM 1879 C C . SER B 1 119 ? -25.047 -21.484 -27.719 1 33.97 119 SER B C 1
ATOM 1881 O O . SER B 1 119 ? -25.281 -20.859 -26.672 1 33.97 119 SER B O 1
ATOM 1883 N N . GLY B 1 120 ? -25.578 -22.719 -27.406 1 32.97 120 GLY B N 1
ATOM 1884 C CA . GLY B 1 120 ? -25.453 -23.391 -26.125 1 32.97 120 GLY B CA 1
ATOM 1885 C C . GLY B 1 120 ? -24.047 -23.906 -25.844 1 32.97 120 GLY B C 1
ATOM 1886 O O . GLY B 1 120 ? -23.297 -24.188 -26.781 1 32.97 120 GLY B O 1
ATOM 1887 N N . THR B 1 121 ? -23.344 -23.438 -24.891 1 35.66 121 THR B N 1
ATOM 1888 C CA . THR B 1 121 ? -22.062 -23.906 -24.375 1 35.66 121 THR B CA 1
ATOM 1889 C C . THR B 1 121 ? -22.219 -25.266 -23.703 1 35.66 121 THR B C 1
ATOM 1891 O O . THR B 1 121 ? -23.078 -25.453 -22.844 1 35.66 121 THR B O 1
ATOM 1894 N N . MET B 1 122 ? -22.156 -26.453 -24.422 1 36.94 122 MET B N 1
ATOM 1895 C CA . MET B 1 122 ? -22.281 -27.781 -23.828 1 36.94 122 MET B CA 1
ATOM 1896 C C . MET B 1 122 ? -20.969 -28.234 -23.203 1 36.94 122 MET B C 1
ATOM 1898 O O . MET B 1 122 ? -19.938 -28.266 -23.891 1 36.94 122 MET B O 1
ATOM 1902 N N . THR B 1 123 ? -20.688 -28.062 -21.953 1 38.69 123 THR B N 1
ATOM 1903 C CA . THR B 1 123 ? -19.516 -28.609 -21.297 1 38.69 123 THR B CA 1
ATOM 1904 C C . THR B 1 123 ? -19.75 -30.062 -20.875 1 38.69 123 THR B C 1
ATOM 1906 O O . THR B 1 123 ? -20.703 -30.344 -20.141 1 38.69 123 THR B O 1
ATOM 1909 N N . VAL B 1 124 ? -19.328 -31.172 -21.609 1 38.5 124 VAL B N 1
ATOM 1910 C CA . VAL B 1 124 ? -19.484 -32.594 -21.391 1 38.5 124 VAL B CA 1
ATOM 1911 C C . VAL B 1 124 ? -18.312 -33.125 -20.547 1 38.5 124 VAL B C 1
ATOM 1913 O O . VAL B 1 124 ? -17.156 -33 -20.969 1 38.5 124 VAL B O 1
ATOM 1916 N N . THR B 1 125 ? -18.328 -33.25 -19.312 1 37.41 125 THR B N 1
ATOM 1917 C CA . THR B 1 125 ? -17.281 -33.875 -18.5 1 37.41 125 THR B CA 1
ATOM 1918 C C . THR B 1 125 ? -17.516 -35.344 -18.312 1 37.41 125 THR B C 1
ATOM 1920 O O . THR B 1 125 ? -18.578 -35.75 -17.844 1 37.41 125 THR B O 1
ATOM 1923 N N . ASN B 1 126 ? -16.891 -36.312 -19.062 1 36.69 126 ASN B N 1
ATOM 1924 C CA . ASN B 1 126 ? -17 -37.75 -19.047 1 36.69 126 ASN B CA 1
ATOM 1925 C C . ASN B 1 126 ? -16.203 -38.375 -17.891 1 36.69 126 ASN B C 1
ATOM 1927 O O . ASN B 1 126 ? -15.016 -38.062 -17.719 1 36.69 126 ASN B O 1
ATOM 1931 N N . LYS B 1 127 ? -16.734 -38.906 -16.797 1 42.12 127 LYS B N 1
ATOM 1932 C CA . LYS B 1 127 ? -16.266 -39.656 -15.633 1 42.12 127 LYS B CA 1
ATOM 1933 C C . LYS B 1 127 ? -15.883 -41.094 -16 1 42.12 127 LYS B C 1
ATOM 1935 O O . LYS B 1 127 ? -16.734 -41.875 -16.453 1 42.12 127 LYS B O 1
ATOM 1940 N N . TYR B 1 128 ? -14.734 -41.469 -16.594 1 36.38 128 TYR B N 1
ATOM 1941 C CA . TYR B 1 128 ? -14.445 -42.875 -16.844 1 36.38 128 TYR B CA 1
ATOM 1942 C C . TYR B 1 128 ? -14.258 -43.625 -15.523 1 36.38 128 TYR B C 1
ATOM 1944 O O . TYR B 1 128 ? -13.828 -43.062 -14.523 1 36.38 128 TYR B O 1
ATOM 1952 N N . ASP B 1 129 ? -14.969 -44.656 -15.328 1 40.44 129 ASP B N 1
ATOM 1953 C CA . ASP B 1 129 ? -15.023 -45.781 -14.375 1 40.44 129 ASP B CA 1
ATOM 1954 C C . ASP B 1 129 ? -13.633 -46.344 -14.125 1 40.44 129 ASP B C 1
ATOM 1956 O O . ASP B 1 129 ? -13.414 -47.062 -13.141 1 40.44 129 ASP B O 1
ATOM 1960 N N . LYS B 1 130 ? -12.547 -45.719 -13.477 1 31.59 130 LYS B N 1
ATOM 1961 C CA . LYS B 1 130 ? -11.688 -46.812 -13.078 1 31.59 130 LYS B CA 1
ATOM 1962 C C . LYS B 1 130 ? -12.258 -47.531 -11.867 1 31.59 130 LYS B C 1
ATOM 1964 O O . LYS B 1 130 ? -12.969 -46.938 -11.055 1 31.59 130 LYS B O 1
#

Radius of gyration: 28.06 Å; Cα contacts (8 Å, |Δi|>4):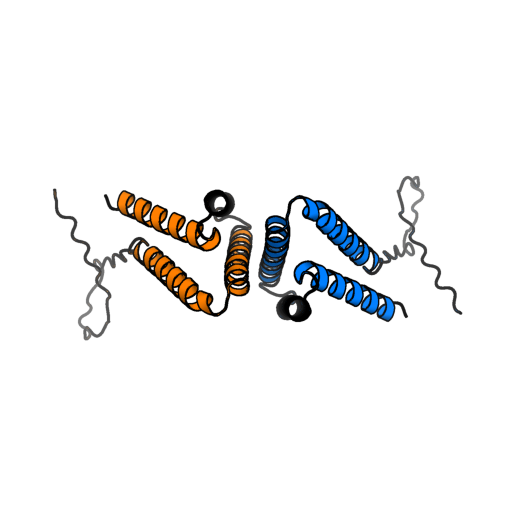 148; chains: 2; bounding box: 59×91×78 Å

Solvent-accessible surface area (backbone atoms only — not comparable to full-atom values): 15210 Å² total; per-residue (Å²): 109,67,64,55,51,39,49,50,50,46,51,50,42,52,49,52,50,15,36,64,77,22,68,73,35,67,73,44,20,52,52,40,48,51,49,53,50,51,51,49,50,53,52,59,72,37,51,84,50,90,59,18,64,54,52,51,41,24,51,52,28,30,53,53,42,53,50,52,51,54,53,69,70,39,56,76,86,48,36,60,56,51,52,51,52,50,51,52,46,51,53,52,51,61,67,51,46,75,72,74,69,62,69,73,75,62,76,81,62,72,78,61,89,66,83,77,76,72,88,73,82,82,66,84,83,84,81,78,82,128,109,68,67,55,51,38,51,49,51,46,51,52,43,51,51,53,51,15,37,63,77,22,68,73,36,68,73,43,21,51,52,41,48,50,49,53,50,51,51,49,49,54,52,59,73,38,51,85,52,88,58,19,65,55,52,52,42,23,52,52,28,30,51,52,42,52,53,52,52,53,53,68,68,39,56,75,88,48,37,60,56,50,51,51,52,50,51,52,45,51,52,52,52,61,68,53,47,76,73,75,71,59,66,50,77,67,77,82,61,74,77,63,88,66,87,82,75,74,89,70,77,77,45,83,84,84,81,79,73,128

pLDDT: mean 78.8, std 23.6, range [29.98, 98.38]

Sequence (260 aa):
MVQAAGTDAWNGIREGFARLFGRGEPGREQAELERLDQTRSALEAAGDGEGAQGVQIAQVARWQTRLETLLEELPAAEQQLVVAELQALVAQAEAAKPVETVHNDFSQASFTNSQVLGSGTMTVTNKYDKMVQAAGTDAWNGIREGFARLFGRGEPGREQAELERLDQTRSALEAAGDGEGAQGVQIAQVARWQTRLETLLEELPAAEQQLVVAELQALVAQAEAAKPVETVHNDFSQASFTNSQVLGSGTMTVTNKYDK

Foldseek 3Di:
DLVVVLVVLVVVLLQLVLCLLQVNDPVSSVVSSVVVVVLVVQLVVLPDDPCSVVSVVVSVVVVVVSVVVSLVPDDPVCNVVSVVSVVVSVVSNVVSPPPPPPPPPCPPVPPDPDDPPDPDPDDDDDDPDD/DLVVVLVVLVVVLLQLVLCLLQVNDPVSSVVSSVVVVVLVVQLVVLPDDPCSVVSVVVSVVVVVVSVVVSLVPDDPVCNVVSVVSVVVSVVSNVVSPPPPQPQPPCPVPPPDPDDPPDPDPHRDDDDDDD